Protein AF-A0A067DVY4-F1 (afdb_monomer_lite)

Structure (mmCIF, N/CA/C/O backbone):
data_AF-A0A067DVY4-F1
#
_entry.id   AF-A0A067DVY4-F1
#
loop_
_atom_site.group_PDB
_atom_site.id
_atom_site.type_symbol
_atom_site.label_atom_id
_atom_site.label_alt_id
_atom_site.label_comp_id
_atom_site.label_asym_id
_atom_site.label_entity_id
_atom_site.label_seq_id
_atom_site.pdbx_PDB_ins_code
_atom_site.Cartn_x
_atom_site.Cartn_y
_atom_site.Cartn_z
_atom_site.occupancy
_atom_site.B_iso_or_equiv
_atom_site.auth_seq_id
_atom_site.auth_comp_id
_atom_site.auth_asym_id
_atom_site.auth_atom_id
_atom_site.pdbx_PDB_model_num
ATOM 1 N N . MET A 1 1 ? -7.297 -9.400 5.727 1.00 27.52 1 MET A N 1
ATOM 2 C CA . MET A 1 1 ? -5.848 -9.398 6.026 1.00 27.52 1 MET A CA 1
ATOM 3 C C . MET A 1 1 ? -5.297 -10.784 5.729 1.00 27.52 1 MET A C 1
ATOM 5 O O . MET A 1 1 ? -5.724 -11.729 6.373 1.00 27.52 1 MET A O 1
ATOM 9 N N . ALA A 1 2 ? -4.378 -10.917 4.774 1.00 18.91 2 ALA A N 1
ATOM 10 C CA . ALA A 1 2 ? -3.356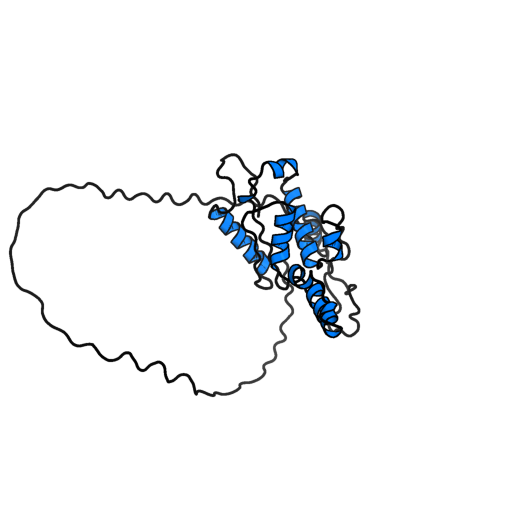 -11.956 4.845 1.00 18.91 2 ALA A CA 1
ATOM 11 C C . ALA A 1 2 ? -2.054 -11.400 4.287 1.00 18.91 2 ALA A C 1
ATOM 13 O O . ALA A 1 2 ? -2.013 -10.781 3.225 1.00 18.91 2 ALA A O 1
ATOM 14 N N . THR A 1 3 ? -0.999 -11.627 5.045 1.00 23.34 3 THR A N 1
ATOM 15 C CA . THR A 1 3 ? 0.376 -11.281 4.725 1.00 23.34 3 THR A CA 1
ATOM 16 C C . THR A 1 3 ? 1.122 -12.606 4.660 1.00 23.34 3 THR A C 1
ATOM 18 O O . THR A 1 3 ? 1.383 -13.216 5.692 1.00 23.34 3 THR A O 1
ATOM 21 N N . PHE A 1 4 ? 1.429 -13.082 3.450 1.00 21.75 4 PHE A N 1
ATOM 22 C CA . PHE A 1 4 ? 2.331 -14.217 3.257 1.00 21.75 4 PHE A CA 1
ATOM 23 C C . PHE A 1 4 ? 3.742 -13.709 2.969 1.00 21.75 4 PHE A C 1
ATOM 25 O O . PHE A 1 4 ? 3.988 -12.970 2.017 1.00 21.75 4 PHE A O 1
ATOM 32 N N . SER A 1 5 ? 4.657 -14.125 3.840 1.00 21.81 5 SER A N 1
ATOM 33 C CA . SER A 1 5 ? 6.102 -13.994 3.710 1.00 21.81 5 SER A CA 1
ATOM 34 C C . SER A 1 5 ? 6.607 -15.075 2.751 1.00 21.81 5 SER A C 1
ATOM 36 O O . SER A 1 5 ? 6.527 -16.260 3.066 1.00 21.81 5 SER A O 1
ATOM 38 N N . LEU A 1 6 ? 7.123 -14.688 1.582 1.00 22.03 6 LEU A N 1
ATOM 39 C CA . LEU A 1 6 ? 7.890 -15.589 0.718 1.00 22.03 6 LEU A CA 1
ATOM 40 C C . LEU A 1 6 ? 9.283 -15.762 1.331 1.00 22.03 6 LEU A C 1
ATOM 42 O O . LEU A 1 6 ? 10.123 -14.868 1.263 1.00 22.03 6 LEU A O 1
ATOM 46 N N . GLN A 1 7 ? 9.505 -16.911 1.961 1.00 21.00 7 GLN A N 1
ATOM 47 C CA . GLN A 1 7 ? 10.805 -17.322 2.473 1.00 21.00 7 GLN A CA 1
ATOM 48 C C . GLN A 1 7 ? 11.510 -18.147 1.394 1.00 21.00 7 GLN A C 1
ATOM 50 O O . GLN A 1 7 ? 11.115 -19.276 1.113 1.00 21.00 7 GLN A O 1
ATOM 55 N N . SER A 1 8 ? 12.532 -17.580 0.757 1.00 23.66 8 SER A N 1
ATOM 56 C CA . SER A 1 8 ? 13.458 -18.345 -0.080 1.00 23.66 8 SER A CA 1
ATOM 57 C C . SER A 1 8 ? 14.461 -19.107 0.805 1.00 23.66 8 SER A C 1
ATOM 59 O O . SER A 1 8 ? 14.871 -18.597 1.853 1.00 23.66 8 SER A O 1
ATOM 61 N N . PRO A 1 9 ? 14.852 -20.339 0.427 1.00 26.03 9 PRO A N 1
ATOM 62 C CA . PRO A 1 9 ? 15.752 -21.158 1.225 1.00 26.03 9 PRO A CA 1
ATOM 63 C C . PRO A 1 9 ? 17.171 -20.589 1.140 1.00 26.03 9 PRO A C 1
ATOM 65 O O . PRO A 1 9 ? 17.770 -20.530 0.065 1.00 26.03 9 PRO A O 1
ATOM 68 N N . LEU A 1 10 ? 17.718 -20.162 2.279 1.00 26.39 10 LEU A N 1
ATOM 69 C CA . LEU A 1 10 ? 19.135 -19.836 2.393 1.00 26.39 10 LEU A CA 1
ATOM 70 C C . LEU A 1 10 ? 19.942 -21.123 2.201 1.00 26.39 10 LEU A C 1
ATOM 72 O O . LEU A 1 10 ? 19.925 -22.022 3.040 1.00 26.39 10 LEU A O 1
ATOM 76 N N . CYS A 1 11 ? 20.630 -21.191 1.066 1.00 25.30 11 CYS A N 1
ATOM 77 C CA . CYS A 1 11 ? 21.643 -22.187 0.766 1.00 25.30 11 CYS A CA 1
ATOM 78 C C . CYS A 1 11 ? 22.768 -22.074 1.806 1.00 25.30 11 CYS A C 1
ATOM 80 O O . CYS A 1 11 ? 23.446 -21.051 1.908 1.00 25.30 11 CYS A O 1
ATOM 82 N N . THR A 1 12 ? 22.933 -23.114 2.616 1.00 30.64 12 THR A N 1
ATOM 83 C CA . THR A 1 12 ? 24.029 -23.252 3.572 1.00 30.64 12 THR A CA 1
ATOM 84 C C . THR A 1 12 ? 25.303 -23.660 2.840 1.00 30.64 12 THR A C 1
ATOM 86 O O . THR A 1 12 ? 25.434 -24.809 2.422 1.00 30.64 12 THR A O 1
ATOM 89 N N . SER A 1 13 ? 26.277 -22.758 2.751 1.00 25.55 13 SER A N 1
ATOM 90 C CA . SER A 1 13 ? 27.682 -23.133 2.558 1.00 25.55 13 SER A CA 1
ATOM 91 C C . SER A 1 13 ? 28.602 -22.140 3.283 1.00 25.55 13 SER A C 1
ATOM 93 O O . SER A 1 13 ? 28.415 -20.932 3.123 1.00 25.55 13 SER A O 1
ATOM 95 N N . PRO A 1 14 ? 29.572 -22.612 4.088 1.00 27.09 14 PRO A N 1
ATOM 96 C CA . PRO A 1 14 ? 30.421 -21.767 4.921 1.00 27.09 14 PRO A CA 1
ATOM 97 C C . PRO A 1 14 ? 31.604 -21.209 4.117 1.00 27.09 14 PRO A C 1
ATOM 99 O O . PRO A 1 14 ? 32.256 -21.944 3.380 1.00 27.09 14 PRO A O 1
ATOM 102 N N . ILE A 1 15 ? 31.913 -19.923 4.285 1.00 26.59 15 ILE A N 1
ATOM 103 C CA . ILE A 1 15 ? 33.111 -19.275 3.720 1.00 26.59 15 ILE A CA 1
ATOM 104 C C . ILE A 1 15 ? 33.853 -18.559 4.870 1.00 26.59 15 ILE A C 1
ATOM 106 O O . ILE A 1 15 ? 33.197 -18.075 5.796 1.00 26.59 15 ILE A O 1
ATOM 110 N N . PRO A 1 16 ? 35.201 -18.594 4.906 1.00 28.44 16 PRO A N 1
ATOM 111 C CA . PRO A 1 16 ? 35.954 -18.756 6.143 1.00 28.44 16 PRO A CA 1
ATOM 112 C C . PRO A 1 16 ? 36.366 -17.449 6.831 1.00 28.44 16 PRO A C 1
ATOM 114 O O . PRO A 1 16 ? 36.466 -16.388 6.224 1.00 28.44 16 PRO A O 1
ATOM 117 N N . TYR A 1 17 ? 36.658 -17.612 8.123 1.00 25.89 17 TYR A N 1
ATOM 118 C CA . TYR A 1 17 ? 37.466 -16.769 9.007 1.00 25.89 17 TYR A CA 1
ATOM 119 C C . TYR A 1 17 ? 38.383 -15.750 8.305 1.00 25.89 17 TYR A C 1
ATOM 121 O O . TYR A 1 17 ? 39.307 -16.137 7.589 1.00 25.89 17 TYR A O 1
ATOM 129 N N . TYR A 1 18 ? 38.240 -14.471 8.669 1.00 27.25 18 TYR A N 1
ATOM 130 C CA . TYR A 1 18 ? 39.332 -13.501 8.588 1.00 27.25 18 TYR A CA 1
ATOM 131 C C . TYR A 1 18 ? 39.649 -12.945 9.978 1.00 27.25 18 TYR A C 1
ATOM 133 O O . TYR A 1 18 ? 38.768 -12.648 10.784 1.00 27.25 18 TYR A O 1
ATOM 141 N N . ARG A 1 19 ? 40.948 -12.926 10.262 1.00 26.25 19 ARG A N 1
ATOM 142 C CA . ARG A 1 19 ? 41.610 -12.735 11.553 1.00 26.25 19 ARG A CA 1
ATOM 143 C C . ARG A 1 19 ? 41.778 -11.237 11.846 1.00 26.25 19 ARG A C 1
ATOM 145 O O . ARG A 1 19 ? 42.016 -10.471 10.923 1.00 26.25 19 ARG A O 1
ATOM 152 N N . ASN A 1 20 ? 41.672 -10.899 13.132 1.00 27.95 20 ASN A N 1
ATOM 153 C CA . ASN A 1 20 ? 42.067 -9.674 13.845 1.00 27.95 20 ASN A CA 1
ATOM 154 C C . ASN A 1 20 ? 42.808 -8.571 13.074 1.00 27.95 20 ASN A C 1
ATOM 156 O O . ASN A 1 20 ? 43.901 -8.821 12.585 1.00 27.95 20 ASN A O 1
ATOM 160 N N . ASP A 1 21 ? 42.342 -7.331 13.264 1.00 28.06 21 ASP A N 1
ATOM 161 C CA . ASP A 1 21 ? 43.223 -6.203 13.585 1.00 28.06 21 ASP A CA 1
ATOM 162 C C . ASP A 1 21 ? 42.595 -5.337 14.693 1.00 28.06 21 ASP A C 1
ATOM 164 O O . ASP A 1 21 ? 41.625 -4.603 14.505 1.00 28.06 21 ASP A O 1
ATOM 168 N N . HIS A 1 22 ? 43.151 -5.477 15.899 1.00 32.97 22 HIS A N 1
ATOM 169 C CA . HIS A 1 22 ? 42.894 -4.642 17.068 1.00 32.97 22 HIS A CA 1
ATOM 170 C C . HIS A 1 22 ? 43.878 -3.468 17.061 1.00 32.97 22 HIS A C 1
ATOM 172 O O . HIS A 1 22 ? 44.990 -3.594 17.563 1.00 32.97 22 HIS A O 1
ATOM 178 N N . ALA A 1 23 ? 43.463 -2.309 16.562 1.00 33.28 23 ALA A N 1
ATOM 179 C CA . ALA A 1 23 ? 44.105 -1.036 16.875 1.00 33.28 23 ALA A CA 1
ATOM 180 C C . ALA A 1 23 ? 43.148 0.092 16.491 1.00 33.28 23 ALA A C 1
ATOM 182 O O . ALA A 1 23 ? 43.084 0.430 15.321 1.00 33.28 23 ALA A O 1
ATOM 183 N N . LEU A 1 24 ? 42.368 0.595 17.460 1.00 32.78 24 LEU A N 1
ATOM 184 C CA . LEU A 1 24 ? 41.740 1.940 17.522 1.00 32.78 24 LEU A CA 1
ATOM 185 C C . LEU A 1 24 ? 40.636 2.026 18.608 1.00 32.78 24 LEU A C 1
ATOM 187 O O . LEU A 1 24 ? 39.693 2.803 18.506 1.00 32.78 24 LEU A O 1
ATOM 191 N N . MET A 1 25 ? 40.748 1.255 19.698 1.00 30.81 25 MET A N 1
ATOM 192 C CA . MET A 1 25 ? 39.821 1.329 20.841 1.00 30.81 25 MET A CA 1
ATOM 193 C C . MET A 1 25 ? 40.571 1.271 22.184 1.00 30.81 25 MET A C 1
ATOM 195 O O . MET A 1 25 ? 40.237 0.499 23.074 1.00 30.81 25 MET A O 1
ATOM 199 N N . SER A 1 26 ? 41.632 2.075 22.327 1.00 29.75 26 SER A N 1
ATOM 200 C CA . SER A 1 26 ? 42.423 2.153 23.572 1.00 29.75 26 SER A CA 1
ATOM 201 C C . SER A 1 26 ? 42.596 3.572 24.141 1.00 29.75 26 SER A C 1
ATOM 203 O O . SER A 1 26 ? 43.310 3.734 25.128 1.00 29.75 26 SER A O 1
ATOM 205 N N . SER A 1 27 ? 41.943 4.610 23.602 1.00 32.31 27 SER A N 1
ATOM 206 C CA . SER A 1 27 ? 42.142 5.995 24.080 1.00 32.31 27 SER A CA 1
ATOM 207 C C . SER A 1 27 ? 40.971 6.610 24.861 1.00 32.31 27 SER A C 1
ATOM 209 O O . SER A 1 27 ? 40.992 7.808 25.122 1.00 32.31 27 SER A O 1
ATOM 211 N N . MET A 1 28 ? 39.960 5.836 25.274 1.00 32.19 28 MET A N 1
ATOM 212 C CA . MET A 1 28 ? 38.765 6.384 25.949 1.00 32.19 28 MET A CA 1
ATOM 213 C C . MET A 1 28 ? 38.366 5.682 27.261 1.00 32.19 28 MET A C 1
ATOM 215 O O . MET A 1 28 ? 37.218 5.753 27.683 1.00 32.19 28 MET A O 1
ATOM 219 N N . LEU A 1 29 ? 39.309 5.029 27.955 1.00 31.92 29 LEU A N 1
ATOM 220 C CA . LEU A 1 29 ? 39.055 4.358 29.247 1.00 31.92 29 LEU A CA 1
ATOM 221 C C . LEU A 1 29 ? 40.105 4.667 30.338 1.00 31.92 29 LEU A C 1
ATOM 223 O O . LEU A 1 29 ? 40.384 3.835 31.199 1.00 31.92 29 LEU A O 1
ATOM 227 N N . GLN A 1 30 ? 40.680 5.876 30.350 1.00 31.83 30 GLN A N 1
ATOM 228 C CA . GLN A 1 30 ? 41.672 6.295 31.362 1.00 31.83 30 GLN A CA 1
ATOM 229 C C . GLN A 1 30 ? 41.315 7.566 32.158 1.00 31.83 30 GLN A C 1
ATOM 231 O O . GLN A 1 30 ? 42.202 8.246 32.661 1.00 31.83 30 GLN A O 1
ATOM 236 N N . SER A 1 31 ? 40.029 7.868 32.373 1.00 32.59 31 SER A N 1
ATOM 237 C CA . SER A 1 31 ? 39.632 9.004 33.230 1.00 32.59 31 SER A CA 1
ATOM 238 C C . SER A 1 31 ? 38.549 8.658 34.258 1.00 32.59 31 SER A C 1
ATOM 240 O O . SER A 1 31 ? 37.484 9.260 34.293 1.00 32.59 31 SER A O 1
ATOM 242 N N . SER A 1 32 ? 38.796 7.658 35.113 1.00 33.12 32 SER A N 1
ATOM 243 C CA . SER A 1 32 ? 37.942 7.423 36.293 1.00 33.12 32 SER A CA 1
ATOM 244 C C . SER A 1 32 ? 38.668 6.677 37.418 1.00 33.12 32 SER A C 1
ATOM 246 O O . SER A 1 32 ? 38.233 5.621 37.875 1.00 33.12 32 SER A O 1
ATOM 248 N N . LYS A 1 33 ? 39.800 7.214 37.887 1.00 33.16 33 LYS A N 1
ATOM 249 C CA . LYS A 1 33 ? 40.428 6.811 39.160 1.00 33.16 33 LYS A CA 1
ATOM 250 C C . LYS A 1 33 ? 41.158 7.993 39.795 1.00 33.16 33 LYS A C 1
ATOM 252 O O . LYS A 1 33 ? 42.376 8.058 39.722 1.00 33.16 33 LYS A O 1
ATOM 257 N N . ARG A 1 34 ? 40.427 8.927 40.413 1.00 29.58 34 ARG A N 1
ATOM 258 C CA . ARG A 1 34 ? 40.956 9.891 41.403 1.00 29.58 34 ARG A CA 1
ATOM 259 C C . ARG A 1 34 ? 39.795 10.654 42.050 1.00 29.58 34 ARG A C 1
ATOM 261 O O . ARG A 1 34 ? 39.363 11.653 41.500 1.00 29.58 34 ARG A O 1
ATOM 268 N N . HIS A 1 35 ? 39.293 10.135 43.174 1.00 30.14 35 HIS A N 1
ATOM 269 C CA . HIS A 1 35 ? 38.815 10.859 44.374 1.00 30.14 35 HIS A CA 1
ATOM 270 C C . HIS A 1 35 ? 37.924 9.936 45.231 1.00 30.14 35 HIS A C 1
ATOM 272 O O . HIS A 1 35 ? 36.710 10.069 45.303 1.00 30.14 35 HIS A O 1
ATOM 278 N N . LYS A 1 36 ? 38.556 8.968 45.906 1.00 28.70 36 LYS A N 1
ATOM 279 C CA . LYS A 1 36 ? 38.035 8.349 47.134 1.00 28.70 36 LYS A CA 1
ATOM 280 C C . LYS A 1 36 ? 39.003 8.713 48.254 1.00 28.70 36 LYS A C 1
ATOM 282 O O . LYS A 1 36 ? 40.013 8.033 48.414 1.00 28.70 36 LYS A O 1
ATOM 287 N N . LYS A 1 37 ? 38.733 9.794 48.988 1.00 28.98 37 LYS A N 1
ATOM 288 C CA . LYS A 1 37 ? 39.314 10.032 50.319 1.00 28.98 37 LYS A CA 1
ATOM 289 C C . LYS A 1 37 ? 38.570 11.163 51.032 1.00 28.98 37 LYS A C 1
ATOM 291 O O . LYS A 1 37 ? 38.878 12.323 50.813 1.00 28.98 37 LYS A O 1
ATOM 296 N N . LEU A 1 38 ? 37.597 10.800 51.864 1.00 28.52 38 LEU A N 1
ATOM 297 C CA . LEU A 1 38 ? 37.196 11.530 53.074 1.00 28.52 38 LEU A CA 1
ATOM 298 C C . LEU A 1 38 ? 36.235 10.626 53.858 1.00 28.52 38 LEU A C 1
ATOM 300 O O . LEU A 1 38 ? 35.026 10.616 53.668 1.00 28.52 38 LEU A O 1
ATOM 304 N N . ILE A 1 39 ? 36.842 9.775 54.682 1.00 30.20 39 ILE A N 1
ATOM 305 C CA . ILE A 1 39 ? 36.205 9.090 55.807 1.00 30.20 39 ILE A CA 1
ATOM 306 C C . ILE A 1 39 ? 36.270 10.074 56.974 1.00 30.20 39 ILE A C 1
ATOM 308 O O . ILE A 1 39 ? 37.343 10.645 57.165 1.00 30.20 39 ILE A O 1
ATOM 312 N N . SER A 1 40 ? 35.207 10.215 57.777 1.00 26.39 40 SER A N 1
ATOM 313 C CA . SER A 1 40 ? 35.322 10.148 59.247 1.00 26.39 40 SER A CA 1
ATOM 314 C C . SER A 1 40 ? 34.069 10.619 60.002 1.00 26.39 40 SER A C 1
ATOM 316 O O . SER A 1 40 ? 33.785 11.810 60.066 1.00 26.39 40 SER A O 1
ATOM 318 N N . ARG A 1 41 ? 33.520 9.647 60.744 1.00 24.66 41 ARG A N 1
ATOM 319 C CA . ARG A 1 41 ? 32.972 9.709 62.114 1.00 24.66 41 ARG A CA 1
ATOM 320 C C . ARG A 1 41 ? 31.478 9.949 62.342 1.00 24.66 41 ARG A C 1
ATOM 322 O O . ARG A 1 41 ? 30.847 10.867 61.844 1.00 24.66 41 ARG A O 1
ATOM 329 N N . CYS A 1 42 ? 30.985 9.057 63.196 1.00 23.62 42 CYS A N 1
ATOM 330 C CA . CYS A 1 42 ? 29.646 8.879 63.720 1.00 23.62 42 CYS A CA 1
ATOM 331 C C . CYS A 1 42 ? 29.654 9.218 65.229 1.00 23.62 42 CYS A C 1
ATOM 333 O O . CYS A 1 42 ? 30.660 8.963 65.893 1.00 23.62 42 CYS A O 1
ATOM 335 N N . ASN A 1 43 ? 28.503 9.706 65.712 1.00 29.22 43 ASN A N 1
ATOM 336 C CA . ASN A 1 43 ? 27.977 9.798 67.088 1.00 29.22 43 ASN A CA 1
ATOM 337 C C . ASN A 1 43 ? 28.641 10.712 68.137 1.00 29.22 43 ASN A C 1
ATOM 339 O O . ASN A 1 43 ? 29.775 10.474 68.533 1.00 29.22 43 ASN A O 1
ATOM 343 N N . PHE A 1 44 ? 27.852 11.643 68.712 1.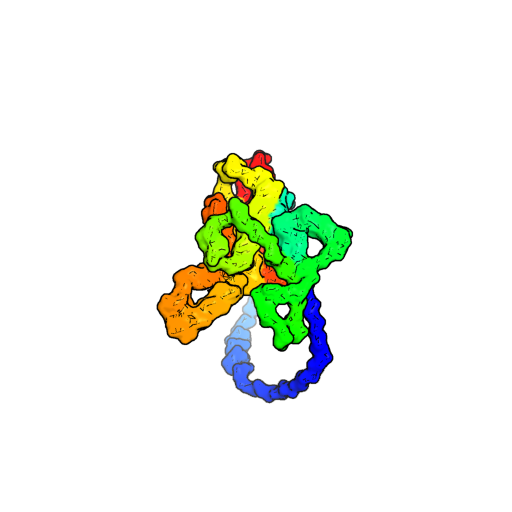00 23.48 44 PHE A N 1
ATOM 344 C CA . PHE A 1 44 ? 27.301 11.565 70.089 1.00 23.48 44 PHE A CA 1
ATOM 345 C C . PHE A 1 44 ? 26.407 12.790 70.427 1.00 23.48 44 PHE A C 1
ATOM 347 O O . PHE A 1 44 ? 26.798 13.915 70.134 1.00 23.48 44 PHE A O 1
ATOM 354 N N . GLY A 1 45 ? 25.261 12.595 71.102 1.00 26.20 45 GLY A N 1
ATOM 355 C CA . GLY A 1 45 ? 24.502 13.677 71.769 1.00 26.20 45 GLY A CA 1
ATOM 356 C C . GLY A 1 45 ? 22.999 13.407 71.963 1.00 26.20 45 GLY A C 1
ATOM 357 O O . GLY A 1 45 ? 22.245 13.432 71.003 1.00 26.20 45 GLY A O 1
ATOM 358 N N . LYS A 1 46 ? 22.581 13.132 73.207 1.00 28.91 46 LYS A N 1
ATOM 359 C CA . LYS A 1 46 ? 21.249 12.680 73.678 1.00 28.91 46 LYS A CA 1
ATOM 360 C C . LYS A 1 46 ? 20.222 13.816 73.852 1.00 28.91 46 LYS A C 1
ATOM 362 O O . LYS A 1 46 ? 20.633 14.841 74.376 1.00 28.91 46 LYS A O 1
ATOM 367 N N . THR A 1 47 ? 18.922 13.525 73.666 1.00 24.05 47 THR A N 1
ATOM 368 C CA . THR A 1 47 ? 17.863 13.608 74.716 1.00 24.05 47 THR A CA 1
ATOM 369 C C . THR A 1 47 ? 16.539 12.967 74.265 1.00 24.05 47 THR A C 1
ATOM 371 O O . THR A 1 47 ? 16.244 12.885 73.079 1.00 24.05 47 THR A O 1
ATOM 374 N N . VAL A 1 48 ? 15.777 12.461 75.240 1.00 26.77 48 VAL A N 1
ATOM 375 C CA . VAL A 1 48 ? 14.562 11.638 75.118 1.00 26.77 48 VAL A CA 1
ATOM 376 C C . VAL A 1 48 ? 13.301 12.457 75.436 1.00 26.77 48 VAL A C 1
ATOM 378 O O . VAL A 1 48 ? 13.342 13.290 76.335 1.00 26.77 48 VAL A O 1
ATOM 381 N N . ALA A 1 49 ? 12.210 12.078 74.752 1.00 26.06 49 ALA A N 1
ATOM 382 C CA . ALA A 1 49 ? 10.772 12.242 75.030 1.00 26.06 49 ALA A CA 1
ATOM 383 C C . ALA A 1 49 ? 10.135 13.639 74.979 1.00 26.06 49 ALA A C 1
ATOM 385 O O . ALA A 1 49 ? 10.466 14.497 75.781 1.00 26.06 49 ALA A O 1
ATOM 386 N N . MET A 1 50 ? 9.095 13.773 74.141 1.00 26.36 50 MET A N 1
ATOM 387 C CA . MET A 1 50 ? 7.702 13.975 74.577 1.00 26.36 50 MET A CA 1
ATOM 388 C C . MET A 1 50 ? 6.744 13.365 73.539 1.00 26.36 50 MET A C 1
ATOM 390 O O . MET A 1 50 ? 7.041 13.333 72.347 1.00 26.36 50 MET A O 1
ATOM 394 N N . SER A 1 51 ? 5.652 12.802 74.041 1.00 29.50 51 SER A N 1
ATOM 395 C CA . SER A 1 51 ? 4.664 11.982 73.355 1.00 29.50 51 SER A CA 1
ATOM 396 C C . SER A 1 51 ? 3.506 12.791 72.763 1.00 29.50 51 SER A C 1
ATOM 398 O O . SER A 1 51 ? 3.199 13.889 73.216 1.00 29.50 51 SER A O 1
ATOM 400 N N . ASP A 1 52 ? 2.850 12.128 71.812 1.00 28.92 52 ASP A N 1
ATOM 401 C CA . ASP A 1 52 ? 1.445 12.213 71.414 1.00 28.92 52 ASP A CA 1
ATOM 402 C C . ASP A 1 52 ? 0.882 13.442 70.683 1.00 28.92 52 ASP A C 1
ATOM 404 O O . ASP A 1 52 ? 1.016 14.597 71.071 1.00 28.92 52 ASP A O 1
ATOM 408 N N . ALA A 1 53 ? 0.086 13.067 69.675 1.00 32.34 53 ALA A N 1
ATOM 409 C CA . ALA A 1 53 ? -0.973 13.805 68.995 1.00 32.34 53 ALA A CA 1
ATOM 410 C C . ALA A 1 53 ? -0.574 14.731 67.834 1.00 32.34 53 ALA A C 1
ATOM 412 O O . ALA A 1 53 ? -0.441 15.937 67.993 1.00 32.34 53 ALA A O 1
ATOM 413 N N . GLN A 1 54 ? -0.565 14.152 66.627 1.00 30.08 54 GLN A N 1
ATOM 414 C CA . GLN A 1 54 ? -1.255 14.677 65.433 1.00 30.08 54 GLN A CA 1
ATOM 415 C C . GLN A 1 54 ? -1.250 13.570 64.359 1.00 30.08 54 GLN A C 1
ATOM 417 O O . GLN A 1 54 ? -0.219 13.224 63.803 1.00 30.08 54 GLN A O 1
ATOM 422 N N . SER A 1 55 ? -2.349 12.817 64.248 1.00 29.72 55 SER A N 1
ATOM 423 C CA . SER A 1 55 ? -3.462 13.079 63.317 1.00 29.72 55 SER A CA 1
ATOM 424 C C . SER A 1 55 ? -3.226 12.427 61.947 1.00 29.72 55 SER A C 1
ATOM 426 O O . SER A 1 55 ? -2.701 13.048 61.028 1.00 29.72 55 SER A O 1
ATOM 428 N N . GLU A 1 56 ? -3.681 11.176 61.828 1.00 39.41 56 GLU A N 1
ATOM 429 C CA . GLU A 1 56 ? -3.925 10.441 60.581 1.00 39.41 56 GLU A CA 1
ATOM 430 C C . GLU A 1 56 ? -4.892 11.202 59.658 1.00 39.41 56 GLU A C 1
ATOM 432 O O . GLU A 1 56 ? -6.089 10.928 59.676 1.00 39.41 56 GLU A O 1
ATOM 437 N N . LYS A 1 57 ? -4.427 12.143 58.833 1.00 40.44 57 LYS A N 1
ATOM 438 C CA . LYS A 1 57 ? -5.164 12.572 57.634 1.00 40.44 57 LYS A CA 1
ATOM 439 C C . LYS A 1 57 ? -4.181 12.928 56.525 1.00 40.44 57 LYS A C 1
ATOM 441 O O . LYS A 1 57 ? -3.176 13.578 56.774 1.00 40.44 57 LYS A O 1
ATOM 446 N N . ASP A 1 58 ? -4.526 12.475 55.323 1.00 35.75 58 ASP A N 1
ATOM 447 C CA . ASP A 1 58 ? -3.956 12.852 54.023 1.00 35.75 58 ASP A CA 1
ATOM 448 C C . ASP A 1 58 ? -2.854 11.951 53.444 1.00 35.75 58 ASP A C 1
ATOM 450 O O . ASP A 1 58 ? -1.868 12.400 52.869 1.00 35.75 58 ASP A O 1
ATOM 454 N N . LEU A 1 59 ? -3.110 10.641 53.445 1.00 37.19 59 LEU A N 1
ATOM 455 C CA . LEU A 1 59 ? -2.722 9.792 52.313 1.00 37.19 59 LEU A CA 1
ATOM 456 C C . LEU A 1 59 ? -3.984 9.419 51.532 1.00 37.19 59 LEU A C 1
ATOM 458 O O . LEU A 1 59 ? -4.432 8.274 51.523 1.00 37.19 59 LEU A O 1
ATOM 462 N N . ILE A 1 60 ? -4.576 10.411 50.861 1.00 43.69 60 ILE A N 1
ATOM 463 C CA . ILE A 1 60 ? -5.434 10.129 49.712 1.00 43.69 60 ILE A CA 1
ATOM 464 C C . ILE A 1 60 ? -4.486 9.590 48.645 1.00 43.69 60 ILE A C 1
ATOM 466 O O . ILE A 1 60 ? -3.886 10.341 47.880 1.00 43.69 60 ILE A O 1
ATOM 470 N N . ILE A 1 61 ? -4.326 8.268 48.623 1.00 46.09 61 ILE A N 1
ATOM 471 C CA . ILE A 1 61 ? -3.895 7.559 47.428 1.00 46.09 61 ILE A CA 1
ATOM 472 C C . ILE A 1 61 ? -4.944 7.932 46.385 1.00 46.09 61 ILE A C 1
ATOM 474 O O . ILE A 1 61 ? -6.056 7.399 46.383 1.00 46.09 61 ILE A O 1
ATOM 478 N N . THR A 1 62 ? -4.625 8.912 45.541 1.00 44.00 62 THR A N 1
ATOM 479 C CA . THR A 1 62 ? -5.318 9.130 44.283 1.00 44.00 62 THR A CA 1
ATOM 480 C C . THR A 1 62 ? -5.224 7.805 43.561 1.00 44.00 62 THR A C 1
ATOM 482 O O . THR A 1 62 ? -4.185 7.431 43.022 1.00 44.00 62 THR A O 1
ATOM 485 N N . LYS A 1 63 ? -6.307 7.033 43.648 1.00 38.84 63 LYS A N 1
ATOM 486 C CA . LYS A 1 63 ? -6.500 5.810 42.893 1.00 38.84 63 LYS A CA 1
ATOM 487 C C . LYS A 1 63 ? -6.359 6.249 41.444 1.00 38.84 63 LYS A C 1
ATOM 489 O O . LYS A 1 63 ? -7.292 6.841 40.901 1.00 38.84 63 LYS A O 1
ATOM 494 N N . HIS A 1 64 ? -5.168 6.077 40.867 1.00 44.47 64 HIS A N 1
ATOM 495 C CA . HIS A 1 64 ? -4.966 6.245 39.442 1.00 44.47 64 HIS A CA 1
ATOM 496 C C . HIS A 1 64 ? -6.033 5.358 38.823 1.00 44.47 64 HIS A C 1
ATOM 498 O O . HIS A 1 64 ? -6.040 4.141 39.003 1.00 44.47 64 HIS A O 1
ATOM 504 N N . LYS A 1 65 ? -7.047 5.997 38.241 1.00 42.56 65 LYS A N 1
ATOM 505 C CA . LYS A 1 65 ? -8.040 5.298 37.452 1.00 42.56 65 LYS A CA 1
ATOM 506 C C . LYS A 1 65 ? -7.227 4.762 36.294 1.00 42.56 65 LYS A C 1
ATOM 508 O O . LYS A 1 65 ? -6.883 5.542 35.408 1.00 42.56 65 LYS A O 1
ATOM 513 N N . GLU A 1 66 ? -6.852 3.488 36.387 1.00 50.56 66 GLU A N 1
ATOM 514 C CA . GLU A 1 66 ? -6.238 2.749 35.291 1.00 50.56 66 GLU A CA 1
ATOM 515 C C . GLU A 1 66 ? -6.990 3.169 34.027 1.00 50.56 66 GLU A C 1
ATOM 517 O O . GLU A 1 66 ? -8.235 3.117 34.029 1.00 50.56 66 GLU A O 1
ATOM 522 N N . PRO A 1 67 ? -6.296 3.748 33.028 1.00 54.53 67 PRO A N 1
ATOM 523 C CA . PRO A 1 67 ? -6.964 4.234 31.839 1.00 54.53 67 PRO A CA 1
ATOM 524 C C . PRO A 1 67 ? -7.790 3.069 31.316 1.00 54.53 67 PRO A C 1
ATOM 526 O O . PRO A 1 67 ? -7.277 1.967 31.151 1.00 54.53 67 PRO A O 1
ATOM 529 N N . LYS A 1 68 ? -9.100 3.287 31.148 1.00 62.25 68 LYS A N 1
ATOM 530 C CA . LYS A 1 68 ? -9.984 2.282 30.555 1.00 62.25 68 LYS A CA 1
ATOM 531 C C . LYS A 1 68 ? -9.340 1.903 29.225 1.00 62.25 68 LYS A C 1
ATOM 533 O O . LYS A 1 68 ? -9.347 2.734 28.317 1.00 62.25 68 LYS A O 1
ATOM 538 N N . GLU A 1 69 ? -8.748 0.714 29.140 1.00 75.44 69 GLU A N 1
ATOM 539 C CA . GLU A 1 69 ? -8.125 0.245 27.909 1.00 75.44 69 GLU A CA 1
ATOM 540 C C . GLU A 1 69 ? -9.184 0.319 26.809 1.00 75.44 69 GLU A C 1
ATOM 542 O O . GLU A 1 69 ? -10.258 -0.289 26.902 1.00 75.44 69 GLU A O 1
ATOM 547 N N . ARG A 1 70 ? -8.939 1.170 25.807 1.00 81.62 70 ARG A N 1
ATOM 548 C CA . ARG A 1 70 ? -9.853 1.319 24.678 1.00 81.62 70 ARG A CA 1
ATOM 549 C C . ARG A 1 70 ? -9.842 -0.002 23.920 1.00 81.62 70 ARG A C 1
ATOM 551 O O . ARG A 1 70 ? -8.787 -0.467 23.493 1.00 81.62 70 ARG A O 1
ATOM 558 N N . ARG A 1 71 ? -11.016 -0.615 23.767 1.00 87.31 71 ARG A N 1
ATOM 559 C CA . ARG A 1 71 ? -11.154 -1.821 22.948 1.00 87.31 71 ARG A CA 1
ATOM 560 C C . ARG A 1 71 ? -11.033 -1.435 21.485 1.00 87.31 71 ARG A C 1
ATOM 562 O O . ARG A 1 71 ? -11.680 -0.489 21.047 1.00 87.31 71 ARG A O 1
ATOM 569 N N . ILE A 1 72 ? -10.247 -2.206 20.754 1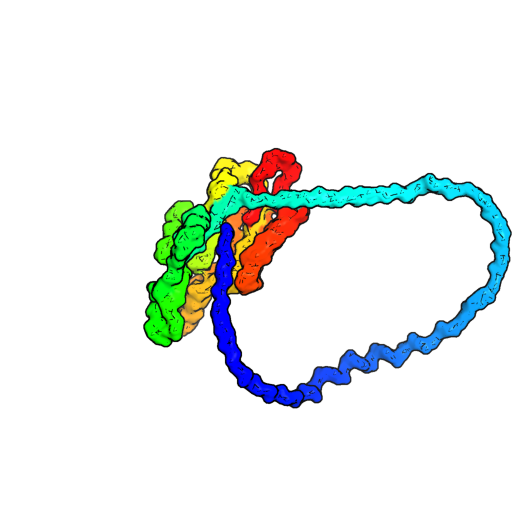.00 89.19 72 ILE A N 1
ATOM 570 C CA . ILE A 1 72 ? -10.070 -2.049 19.316 1.00 89.19 72 ILE A CA 1
ATOM 571 C C . ILE A 1 72 ? -10.841 -3.163 18.623 1.00 89.19 72 ILE A C 1
ATOM 573 O O . ILE A 1 72 ? -10.812 -4.314 19.063 1.00 89.19 72 ILE A O 1
ATOM 577 N N . VAL A 1 73 ? -11.528 -2.812 17.544 1.00 92.44 73 VAL A N 1
ATOM 578 C CA . VAL A 1 73 ? -12.253 -3.748 16.687 1.00 92.44 73 VAL A CA 1
ATOM 579 C C . VAL A 1 73 ? -11.840 -3.522 15.239 1.00 92.44 73 VAL A C 1
ATOM 581 O O . VAL A 1 73 ? -11.472 -2.413 14.863 1.00 92.44 73 VAL A O 1
ATOM 584 N N . VAL A 1 74 ? -11.890 -4.579 14.433 1.00 93.06 74 VAL A N 1
ATOM 585 C CA . VAL A 1 74 ? -11.728 -4.479 12.980 1.00 93.06 74 VAL A CA 1
ATOM 586 C C . VAL A 1 74 ? -13.121 -4.342 12.385 1.00 93.06 74 VAL A C 1
ATOM 588 O O . VAL A 1 74 ? -13.947 -5.233 12.569 1.00 93.06 74 VAL A O 1
ATOM 591 N N . THR A 1 75 ? -13.386 -3.221 11.721 1.00 92.81 75 THR A N 1
ATOM 592 C CA . THR A 1 75 ? -14.706 -2.901 11.157 1.00 92.81 75 THR A CA 1
ATOM 593 C C . THR A 1 75 ? -14.821 -3.238 9.678 1.00 92.81 75 THR A C 1
ATOM 595 O O . THR A 1 75 ? -15.917 -3.549 9.236 1.00 92.81 75 THR A O 1
ATOM 598 N N . GLY A 1 76 ? -13.713 -3.229 8.934 1.00 93.81 76 GLY A N 1
ATOM 599 C CA . GLY A 1 76 ? -13.703 -3.588 7.520 1.00 93.81 76 GLY A CA 1
ATOM 600 C C . GLY A 1 76 ? -12.342 -4.059 7.029 1.00 93.81 76 GLY A C 1
ATOM 601 O O . GLY A 1 76 ? -11.301 -3.829 7.653 1.00 93.81 76 GLY A O 1
ATOM 602 N N . LEU A 1 77 ? -12.361 -4.761 5.903 1.00 94.69 77 LEU A N 1
ATOM 603 C CA . LEU A 1 77 ? -11.219 -5.406 5.284 1.00 94.69 77 LEU A CA 1
ATOM 604 C C . LEU A 1 77 ? -11.157 -5.081 3.793 1.00 94.69 77 LEU A C 1
ATOM 606 O O . LEU A 1 77 ? -12.141 -5.113 3.066 1.00 94.69 77 LEU A O 1
ATOM 61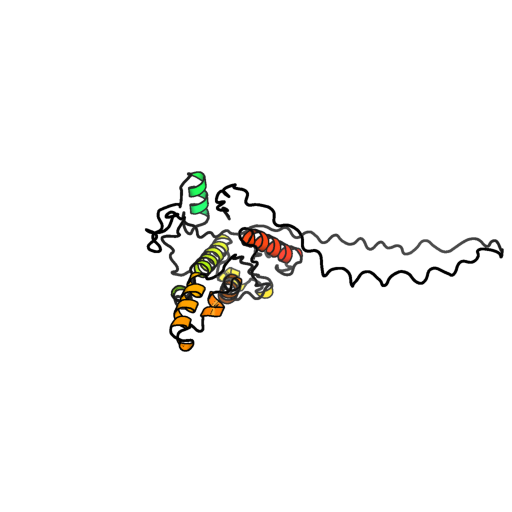0 N N . GLY A 1 78 ? -9.944 -4.835 3.312 1.00 94.44 78 GLY A N 1
ATOM 611 C CA . GLY A 1 78 ? -9.656 -4.689 1.893 1.00 94.44 78 GLY A CA 1
ATOM 612 C C . GLY A 1 78 ? -8.393 -5.455 1.544 1.00 94.44 78 GLY A C 1
ATOM 613 O O . GLY A 1 78 ? -7.443 -5.506 2.331 1.00 94.44 78 GLY A O 1
ATOM 614 N N . ALA A 1 79 ? -8.382 -6.089 0.376 1.00 94.44 79 ALA A N 1
ATOM 615 C CA . ALA A 1 79 ? -7.235 -6.845 -0.099 1.00 94.44 79 ALA A CA 1
ATOM 616 C C . ALA A 1 79 ? -7.109 -6.706 -1.613 1.00 94.44 79 ALA A C 1
ATOM 618 O O . ALA A 1 79 ? -8.090 -6.827 -2.333 1.00 94.44 79 ALA A O 1
ATOM 619 N N . VAL A 1 80 ? -5.889 -6.475 -2.091 1.00 95.50 80 VAL A N 1
ATOM 620 C CA . VAL A 1 80 ? -5.546 -6.565 -3.511 1.00 95.50 80 VAL A CA 1
ATOM 621 C C . VAL A 1 80 ? -4.398 -7.551 -3.625 1.00 95.50 80 VAL A C 1
ATOM 623 O O . VAL A 1 80 ? -3.309 -7.302 -3.111 1.00 95.50 80 VAL A O 1
ATOM 626 N N . THR A 1 81 ? -4.670 -8.702 -4.233 1.00 95.62 81 THR A N 1
ATOM 627 C CA . THR A 1 81 ? -3.784 -9.868 -4.210 1.00 95.62 81 THR A CA 1
ATOM 628 C C . THR A 1 81 ? -3.741 -10.556 -5.577 1.00 95.62 81 THR A C 1
ATOM 630 O O . THR A 1 81 ? -4.617 -10.328 -6.413 1.00 95.62 81 THR A O 1
ATOM 633 N N . PRO A 1 82 ? -2.761 -11.440 -5.821 1.00 95.31 82 PRO A N 1
ATOM 634 C CA . PRO A 1 82 ? -2.721 -12.260 -7.035 1.00 95.31 82 PRO A CA 1
ATOM 635 C C . PRO A 1 82 ? -3.939 -13.184 -7.221 1.00 95.31 82 PRO A C 1
ATOM 637 O O . PRO A 1 82 ? -4.199 -13.617 -8.337 1.00 95.31 82 PRO A O 1
ATOM 640 N N . LEU A 1 83 ? -4.691 -13.470 -6.150 1.00 94.12 83 LEU A N 1
ATOM 641 C CA . LEU A 1 83 ? -5.910 -14.291 -6.179 1.00 94.12 83 LEU A CA 1
ATOM 642 C C . LEU A 1 83 ? -7.191 -13.472 -6.401 1.00 94.12 83 LEU A C 1
ATOM 644 O O . LEU A 1 83 ? -8.274 -14.037 -6.500 1.00 94.12 83 LEU A O 1
ATOM 648 N N . GLY A 1 84 ? -7.088 -12.145 -6.454 1.00 91.19 84 GLY A N 1
ATOM 649 C CA . GLY A 1 84 ? -8.238 -11.263 -6.593 1.00 91.19 84 GLY A CA 1
ATOM 650 C C . GLY A 1 84 ? -8.055 -9.946 -5.854 1.00 91.19 84 GLY A C 1
ATOM 651 O O . GLY A 1 84 ? -7.189 -9.794 -4.987 1.00 91.19 84 GLY A O 1
ATOM 652 N N . ASP A 1 85 ? -8.894 -8.982 -6.209 1.00 91.31 85 ASP A N 1
ATOM 653 C CA . ASP A 1 85 ? -8.911 -7.638 -5.643 1.00 91.31 85 ASP A CA 1
ATOM 654 C C . ASP A 1 85 ? -9.988 -7.448 -4.562 1.00 91.31 85 ASP A C 1
ATOM 656 O O . ASP A 1 85 ? -10.289 -6.314 -4.192 1.00 91.31 85 ASP A O 1
ATOM 660 N N . ASP A 1 86 ? -10.565 -8.536 -4.058 1.00 91.31 86 ASP A N 1
ATOM 661 C CA . ASP A 1 86 ? -11.584 -8.548 -3.012 1.00 91.31 86 ASP A CA 1
ATOM 662 C C . ASP A 1 86 ? -11.144 -9.410 -1.817 1.00 91.31 86 ASP A C 1
ATOM 664 O O . ASP A 1 86 ? -10.530 -10.467 -1.987 1.00 91.31 86 ASP A O 1
ATOM 668 N N . ALA A 1 87 ? -11.447 -8.956 -0.597 1.00 93.56 87 ALA A N 1
ATOM 669 C CA . ALA A 1 87 ? -11.007 -9.619 0.629 1.00 93.56 87 ALA A CA 1
ATOM 670 C C . ALA A 1 87 ? -11.721 -10.957 0.880 1.00 93.56 87 ALA A C 1
ATOM 672 O O . ALA A 1 87 ? -11.084 -11.896 1.368 1.00 93.56 87 ALA A O 1
ATOM 673 N N . HIS A 1 88 ? -13.005 -11.064 0.531 1.00 94.06 88 HIS A N 1
ATOM 674 C CA . HIS A 1 88 ? -13.778 -12.293 0.692 1.00 94.06 88 HIS A CA 1
ATOM 675 C C . HIS A 1 88 ? -13.404 -13.320 -0.371 1.00 94.06 88 HIS A C 1
ATOM 677 O O . HIS A 1 88 ? -13.160 -14.475 -0.030 1.00 94.06 88 HIS A O 1
ATOM 683 N N . LEU A 1 89 ? -13.271 -12.897 -1.632 1.00 93.19 89 LEU A N 1
ATOM 684 C CA . LEU A 1 89 ? -12.780 -13.753 -2.713 1.00 93.19 89 LEU A CA 1
ATOM 685 C C . LEU A 1 89 ? -11.398 -14.310 -2.381 1.00 93.19 89 LEU A C 1
ATOM 687 O O . LEU A 1 89 ? -11.154 -15.507 -2.528 1.00 93.19 89 LEU A O 1
ATOM 691 N N . PHE A 1 90 ? -10.504 -13.448 -1.900 1.00 94.69 90 PHE A N 1
ATOM 692 C CA . PHE A 1 90 ? -9.180 -13.851 -1.462 1.00 94.69 90 PHE A CA 1
ATOM 693 C C . PHE A 1 90 ? -9.249 -14.909 -0.349 1.00 94.69 90 PHE A C 1
ATOM 695 O O . PHE A 1 90 ? -8.581 -15.936 -0.438 1.00 94.69 90 PHE A O 1
ATOM 702 N N . HIS A 1 91 ? -10.086 -14.700 0.671 1.00 95.31 91 HIS A N 1
ATOM 703 C CA . HIS A 1 91 ? -10.264 -15.657 1.764 1.00 95.31 91 HIS A CA 1
ATOM 704 C C . HIS A 1 91 ? -10.814 -17.009 1.283 1.00 95.31 91 HIS A C 1
ATOM 706 O O . HIS A 1 91 ? -10.258 -18.048 1.628 1.00 95.31 91 HIS A O 1
ATOM 712 N N . THR A 1 92 ? -11.857 -17.014 0.453 1.00 96.75 92 THR A N 1
ATOM 713 C CA . THR A 1 92 ? -12.423 -18.251 -0.107 1.00 96.75 92 THR A CA 1
ATOM 714 C C . THR A 1 92 ? -11.400 -18.989 -0.971 1.00 96.75 92 THR A C 1
ATOM 716 O O . THR A 1 92 ? -11.205 -20.186 -0.792 1.00 96.75 92 THR A O 1
ATOM 719 N N . SER A 1 93 ? -10.657 -18.267 -1.814 1.00 95.88 93 SER A N 1
ATOM 720 C CA . SER A 1 93 ? -9.596 -18.843 -2.652 1.00 95.88 93 SER A CA 1
ATOM 721 C C . SER A 1 93 ? -8.500 -19.519 -1.820 1.00 95.88 93 SER A C 1
ATOM 723 O O . SER A 1 93 ? -7.983 -20.565 -2.209 1.00 95.88 93 SER A O 1
ATOM 725 N N . LEU A 1 94 ? -8.156 -18.952 -0.655 1.00 94.88 94 LEU A N 1
ATOM 726 C CA . LEU A 1 94 ? -7.219 -19.580 0.281 1.00 94.88 94 LEU A CA 1
ATOM 727 C C . LEU A 1 94 ? -7.768 -20.888 0.858 1.00 94.88 94 LEU A C 1
ATOM 729 O O . LEU A 1 94 ? -7.022 -21.860 0.958 1.00 94.88 94 LEU A O 1
ATOM 733 N N . LEU A 1 95 ? -9.049 -20.919 1.240 1.00 96.69 95 LEU A N 1
ATOM 734 C CA . LEU A 1 95 ? -9.693 -22.126 1.772 1.00 96.69 95 LEU A CA 1
ATOM 735 C C . LEU A 1 95 ? -9.795 -23.238 0.722 1.00 96.69 95 LEU A C 1
ATOM 737 O O . LEU A 1 95 ? -9.689 -24.414 1.059 1.00 96.69 95 LEU A O 1
ATOM 741 N N . GLU A 1 96 ? -9.957 -22.865 -0.544 1.00 97.31 96 GLU A N 1
ATOM 742 C CA . GLU A 1 96 ? -10.006 -23.781 -1.687 1.00 97.31 96 GLU A CA 1
ATOM 743 C C . GLU A 1 96 ? -8.613 -24.225 -2.172 1.00 97.31 96 GLU A C 1
ATOM 745 O O . GLU A 1 96 ? -8.506 -25.088 -3.043 1.00 97.31 96 GLU A O 1
ATOM 750 N N . GLY A 1 97 ? -7.531 -23.665 -1.617 1.00 96.31 97 GLY A N 1
ATOM 751 C CA . GLY A 1 97 ? -6.160 -24.003 -2.005 1.00 96.31 97 GLY A CA 1
ATOM 752 C C . GLY A 1 97 ? -5.752 -23.469 -3.382 1.00 96.31 97 GLY A C 1
ATOM 753 O O . GLY A 1 97 ? -4.839 -24.010 -4.009 1.00 96.31 97 GLY A O 1
ATOM 754 N N . VAL A 1 98 ? -6.410 -22.413 -3.869 1.00 96.56 98 VAL A N 1
ATOM 755 C CA . VAL A 1 98 ? -6.074 -21.776 -5.147 1.00 96.56 98 VAL A CA 1
ATOM 756 C C . VAL A 1 98 ? -4.714 -21.085 -5.038 1.00 96.56 98 VAL A C 1
ATOM 758 O O . VAL A 1 98 ? -4.437 -20.346 -4.091 1.00 96.56 98 VAL A O 1
ATOM 761 N N . THR A 1 99 ? -3.852 -21.298 -6.034 1.00 95.12 99 THR A N 1
ATOM 762 C CA . THR A 1 99 ? -2.537 -20.651 -6.121 1.00 95.12 99 THR A CA 1
ATOM 763 C C . THR A 1 99 ? -2.561 -19.451 -7.062 1.00 95.12 99 THR A C 1
ATOM 765 O O . THR A 1 99 ? -3.087 -19.516 -8.170 1.00 95.12 99 THR A O 1
ATOM 768 N N . GLY A 1 100 ? -1.954 -18.347 -6.622 1.00 94.56 100 GLY A N 1
ATOM 769 C CA . GLY A 1 100 ? -1.749 -17.147 -7.437 1.00 94.56 100 GLY A CA 1
ATOM 770 C C . GLY A 1 100 ? -0.394 -17.116 -8.147 1.00 94.56 100 GLY A C 1
ATOM 771 O O . GLY A 1 100 ? -0.070 -16.115 -8.781 1.00 94.56 100 GLY A O 1
ATOM 772 N N . ILE A 1 101 ? 0.424 -18.163 -8.000 1.00 97.06 101 ILE A N 1
ATOM 773 C CA . ILE A 1 101 ? 1.761 -18.243 -8.598 1.00 97.06 101 ILE A CA 1
ATOM 774 C C . ILE A 1 101 ? 1.630 -18.666 -10.062 1.00 97.06 101 ILE A C 1
ATOM 776 O O . ILE A 1 101 ? 1.007 -19.681 -10.369 1.00 97.06 101 ILE A O 1
ATOM 780 N N . SER A 1 102 ? 2.257 -17.916 -10.963 1.00 96.06 102 SER A N 1
ATOM 781 C CA . SER A 1 102 ? 2.391 -18.276 -12.375 1.00 96.06 102 SER A CA 1
ATOM 782 C C . SER A 1 102 ? 3.728 -17.807 -12.938 1.00 96.06 102 SER A C 1
ATOM 784 O O . SER A 1 102 ? 4.500 -17.147 -12.241 1.00 96.06 102 SER A O 1
ATOM 786 N N . ASP A 1 103 ? 3.988 -18.104 -14.209 1.00 96.50 103 ASP A N 1
ATOM 787 C CA . ASP A 1 103 ? 5.093 -17.479 -14.934 1.00 96.50 103 ASP A CA 1
ATOM 788 C C . ASP A 1 103 ? 4.955 -15.950 -14.920 1.00 96.50 103 ASP A C 1
ATOM 790 O O . ASP A 1 103 ? 3.839 -15.415 -14.953 1.00 96.50 103 ASP A O 1
ATOM 794 N N . ILE A 1 104 ? 6.095 -15.262 -14.844 1.00 96.44 104 ILE A N 1
ATOM 795 C CA . ILE A 1 104 ? 6.185 -13.800 -14.881 1.00 96.44 104 ILE A CA 1
ATOM 796 C C . ILE A 1 104 ? 5.780 -13.317 -16.275 1.00 96.44 104 ILE A C 1
ATOM 798 O O . ILE A 1 104 ? 6.374 -13.716 -17.275 1.00 96.44 104 ILE A O 1
ATOM 802 N N . GLN A 1 105 ? 4.791 -12.426 -16.339 1.00 93.44 105 GLN A N 1
ATOM 803 C CA . GLN A 1 105 ? 4.308 -11.817 -17.583 1.00 93.44 105 GLN A CA 1
ATOM 804 C C . GLN A 1 105 ? 4.593 -10.309 -17.639 1.00 93.44 105 GLN A C 1
ATOM 806 O O . GLN A 1 105 ? 4.406 -9.679 -18.680 1.00 93.44 105 GLN A O 1
ATOM 811 N N . GLY A 1 106 ? 5.044 -9.706 -16.532 1.00 89.12 106 GLY A N 1
ATOM 812 C CA . GLY A 1 106 ? 5.307 -8.270 -16.449 1.00 89.12 106 GLY A CA 1
ATOM 813 C C . GLY A 1 106 ? 6.539 -7.772 -17.217 1.00 89.12 106 GLY A C 1
ATOM 814 O O . GLY A 1 106 ? 6.612 -6.573 -17.495 1.00 89.12 106 GLY A O 1
ATOM 815 N N . PHE A 1 107 ? 7.500 -8.647 -17.524 1.00 91.81 107 PHE A N 1
ATOM 816 C CA . PHE A 1 107 ? 8.725 -8.351 -18.277 1.00 91.81 107 PHE A CA 1
ATOM 817 C C . PHE A 1 107 ? 9.348 -9.647 -18.829 1.00 91.81 107 PHE A C 1
ATOM 819 O O . PHE A 1 107 ? 8.990 -10.737 -18.383 1.00 91.81 107 PHE A O 1
ATOM 826 N N . ASP A 1 108 ? 10.282 -9.536 -19.782 1.00 94.38 108 ASP A N 1
ATOM 827 C CA . ASP A 1 108 ? 11.031 -10.697 -20.278 1.00 94.38 108 ASP A CA 1
ATOM 828 C C . ASP A 1 108 ? 12.000 -11.202 -19.203 1.00 94.38 108 ASP A C 1
ATOM 830 O O . ASP A 1 108 ? 12.953 -10.517 -18.828 1.00 94.38 108 ASP A O 1
ATOM 834 N N . CYS A 1 109 ? 11.728 -12.406 -18.702 1.00 95.81 109 CYS A N 1
ATOM 835 C CA . CYS A 1 109 ? 12.523 -13.062 -17.676 1.00 95.81 109 CYS A CA 1
ATOM 836 C C . CYS A 1 109 ? 13.280 -14.300 -18.193 1.00 95.81 109 CYS A C 1
ATOM 838 O O . CYS A 1 109 ? 13.742 -15.110 -17.389 1.00 95.81 109 CYS A O 1
ATOM 840 N N . SER A 1 110 ? 13.417 -14.472 -19.513 1.00 95.50 110 SER A N 1
ATOM 841 C CA . SER A 1 110 ? 13.999 -15.675 -20.128 1.00 95.50 110 SER A CA 1
ATOM 842 C C . SER A 1 110 ? 15.424 -15.994 -19.644 1.00 95.50 110 SER A C 1
ATOM 844 O O . SER A 1 110 ? 15.747 -17.162 -19.424 1.00 95.50 110 SER A O 1
ATOM 846 N N . GLU A 1 111 ? 16.240 -14.969 -19.378 1.00 96.50 111 GLU A N 1
ATOM 847 C CA . GLU A 1 111 ? 17.617 -15.101 -18.872 1.00 96.50 111 GLU A CA 1
ATOM 848 C C . GLU A 1 111 ? 17.721 -15.218 -17.338 1.00 96.50 111 GLU A C 1
ATOM 850 O O . GLU A 1 111 ? 18.809 -15.421 -16.796 1.00 96.50 111 GLU A O 1
ATOM 855 N N . PHE A 1 112 ? 16.610 -15.100 -16.604 1.00 96.38 112 PHE A N 1
ATOM 856 C CA . PHE A 1 112 ? 16.628 -15.089 -15.141 1.00 96.38 112 PHE A CA 1
ATOM 857 C C . PHE A 1 112 ? 16.538 -16.511 -14.558 1.00 96.38 112 PHE A C 1
ATOM 859 O O . PHE A 1 112 ? 15.832 -17.372 -15.100 1.00 96.38 112 PHE A O 1
ATOM 866 N N . PRO A 1 113 ? 17.198 -16.774 -13.409 1.00 97.31 113 PRO A N 1
ATOM 867 C CA . PRO A 1 113 ? 17.124 -18.074 -12.739 1.00 97.31 113 PRO A CA 1
ATOM 868 C C . PRO A 1 113 ? 15.723 -18.368 -12.180 1.00 97.31 113 PRO A C 1
ATOM 870 O O . PRO A 1 113 ? 15.294 -19.519 -12.173 1.00 97.31 113 PRO A O 1
ATOM 873 N N . THR A 1 114 ? 14.995 -17.332 -11.754 1.00 96.94 114 THR A N 1
ATOM 874 C CA . THR A 1 114 ? 13.613 -17.429 -11.267 1.00 96.94 114 THR A CA 1
ATOM 875 C C . THR A 1 114 ? 12.675 -16.778 -12.273 1.00 96.94 114 THR A C 1
ATOM 877 O O . THR A 1 114 ? 12.846 -15.606 -12.600 1.00 96.94 114 THR A O 1
ATOM 880 N N . ARG A 1 115 ? 11.671 -17.533 -12.731 1.00 97.19 115 ARG A N 1
ATOM 881 C CA . ARG A 1 115 ? 10.717 -17.111 -13.776 1.00 97.19 115 ARG A CA 1
ATOM 882 C C . ARG A 1 115 ? 9.251 -17.164 -13.349 1.00 97.19 115 ARG A C 1
ATOM 884 O O . ARG A 1 115 ? 8.365 -16.926 -14.158 1.00 97.19 115 ARG A O 1
ATOM 891 N N . ILE A 1 116 ? 9.005 -17.455 -12.074 1.00 96.94 116 ILE A N 1
ATOM 892 C CA . ILE A 1 116 ? 7.668 -17.526 -11.484 1.00 96.94 116 ILE A CA 1
ATOM 893 C C . ILE A 1 116 ? 7.485 -16.419 -10.449 1.00 96.94 116 ILE A C 1
ATOM 895 O O . ILE A 1 116 ? 8.417 -16.078 -9.718 1.00 96.94 116 ILE A O 1
ATOM 899 N N . ALA A 1 117 ? 6.278 -15.871 -10.373 1.00 96.75 117 ALA A N 1
ATOM 900 C CA . ALA A 1 117 ? 5.875 -14.897 -9.369 1.00 96.75 117 ALA A CA 1
ATOM 901 C C . ALA A 1 117 ? 4.361 -14.951 -9.140 1.00 96.75 117 ALA A C 1
ATOM 903 O O . ALA A 1 117 ? 3.604 -15.501 -9.938 1.00 96.75 117 ALA A O 1
ATOM 904 N N . ALA A 1 118 ? 3.909 -14.347 -8.045 1.00 96.38 118 ALA A N 1
ATOM 905 C CA . ALA A 1 118 ? 2.492 -14.112 -7.811 1.00 96.38 118 ALA A CA 1
ATOM 906 C C . ALA A 1 118 ? 2.154 -12.676 -8.243 1.00 96.38 118 ALA A C 1
ATOM 908 O O . ALA A 1 118 ? 2.295 -11.728 -7.469 1.00 96.38 118 ALA A O 1
ATOM 909 N N . GLU A 1 119 ? 1.784 -12.502 -9.513 1.00 95.06 119 GLU A N 1
ATOM 910 C CA . GLU A 1 119 ? 1.470 -11.194 -10.098 1.00 95.06 119 GLU A CA 1
ATOM 911 C C . GLU A 1 119 ? -0.023 -10.862 -9.974 1.00 95.06 119 GLU A C 1
ATOM 913 O O . GLU A 1 119 ? -0.889 -11.696 -10.229 1.00 95.06 119 GLU A O 1
ATOM 918 N N . ILE A 1 120 ? -0.347 -9.604 -9.663 1.00 94.56 120 ILE A N 1
ATOM 919 C CA . ILE A 1 120 ? -1.711 -9.083 -9.824 1.00 94.56 120 ILE A CA 1
ATOM 920 C C . ILE A 1 120 ? -1.915 -8.771 -11.311 1.00 94.56 120 ILE A C 1
ATOM 922 O O . ILE A 1 120 ? -1.439 -7.744 -11.807 1.00 94.56 120 ILE A O 1
ATOM 926 N N . LYS A 1 121 ? -2.588 -9.684 -12.021 1.00 86.62 121 LYS A N 1
ATOM 927 C CA . LYS A 1 121 ? -2.757 -9.645 -13.488 1.00 86.62 121 LYS A CA 1
ATOM 928 C C . LYS A 1 121 ? -3.784 -8.617 -13.948 1.00 86.62 121 LYS A C 1
ATOM 930 O O . LYS A 1 121 ? -3.559 -7.906 -14.922 1.00 86.62 121 LYS A O 1
ATOM 935 N N . SER A 1 122 ? -4.895 -8.514 -13.228 1.00 84.69 122 SER A N 1
ATOM 936 C CA . SER A 1 122 ? -5.978 -7.582 -13.526 1.00 84.69 122 SER A CA 1
ATOM 937 C C . SER A 1 122 ? -6.358 -6.818 -12.270 1.00 84.69 122 SER A C 1
ATOM 939 O O . SER A 1 122 ? -6.700 -7.419 -11.255 1.00 84.69 122 SER A O 1
ATOM 941 N N . LEU A 1 123 ? -6.325 -5.492 -12.351 1.00 88.88 123 LEU A N 1
ATOM 942 C CA . LEU A 1 123 ? -6.867 -4.617 -11.322 1.00 88.88 123 LEU A CA 1
ATOM 943 C C . LEU A 1 123 ? -7.650 -3.499 -11.995 1.00 88.88 123 LEU A C 1
ATOM 945 O O . LEU A 1 123 ? -7.083 -2.717 -12.761 1.00 88.88 123 LEU A O 1
ATOM 949 N N . SER A 1 124 ? -8.942 -3.408 -11.688 1.00 84.75 124 SER A N 1
ATOM 950 C CA . SER A 1 124 ? -9.741 -2.265 -12.110 1.00 84.75 124 SER A CA 1
ATOM 951 C C . SER A 1 124 ? -9.475 -1.091 -11.174 1.00 84.75 124 SER A C 1
ATOM 953 O O . SER A 1 124 ? -9.764 -1.140 -9.981 1.00 84.75 124 SER A O 1
ATOM 955 N N . THR A 1 125 ? -8.915 -0.017 -11.721 1.00 84.88 125 THR A N 1
ATOM 956 C CA . THR A 1 125 ? -8.711 1.247 -11.000 1.00 84.88 125 THR A CA 1
ATOM 957 C C . THR A 1 125 ? -9.905 2.196 -11.133 1.00 84.88 125 THR A C 1
ATOM 959 O O . THR A 1 125 ? -9.962 3.212 -10.436 1.00 84.88 125 THR A O 1
ATOM 962 N N . GLY A 1 126 ? -10.859 1.870 -12.014 1.00 80.56 126 GLY A N 1
ATOM 963 C CA . GLY A 1 126 ? -12.030 2.690 -12.308 1.00 80.56 126 GLY A CA 1
ATOM 964 C C . GLY A 1 126 ? -12.904 2.885 -11.072 1.00 80.56 126 GLY A C 1
ATOM 965 O O . GLY A 1 126 ? -13.241 1.924 -10.390 1.00 80.56 126 GLY A O 1
ATOM 966 N N . GLY A 1 127 ? -13.232 4.140 -10.764 1.00 83.31 127 GLY A N 1
ATOM 967 C CA . GLY A 1 127 ? -14.032 4.516 -9.592 1.00 83.31 127 GLY A CA 1
ATOM 968 C C . GLY A 1 127 ? -13.258 4.551 -8.269 1.00 83.31 127 GLY A C 1
ATOM 969 O O . GLY A 1 127 ? -13.642 5.288 -7.369 1.00 83.31 127 GLY A O 1
ATOM 970 N N . TRP A 1 128 ? -12.130 3.841 -8.160 1.00 89.88 128 TRP A N 1
ATOM 971 C CA . TRP A 1 128 ? -11.343 3.796 -6.925 1.00 89.88 128 TRP A CA 1
ATOM 972 C C . TRP A 1 128 ? -10.271 4.871 -6.849 1.00 89.88 128 TRP A C 1
ATOM 974 O O . TRP A 1 128 ? -10.034 5.411 -5.778 1.00 89.88 128 TRP A O 1
ATOM 984 N N . ILE A 1 129 ? -9.597 5.207 -7.945 1.00 91.38 129 ILE A N 1
ATOM 985 C CA . ILE A 1 129 ? -8.528 6.214 -7.924 1.00 91.38 129 ILE A CA 1
ATOM 986 C C . ILE A 1 129 ? -8.670 7.199 -9.073 1.00 91.38 129 ILE A C 1
ATOM 988 O O . ILE A 1 129 ? -9.184 6.872 -10.143 1.00 91.38 129 ILE A O 1
ATOM 992 N N . SER A 1 130 ? -8.180 8.424 -8.867 1.00 90.12 130 SER A N 1
ATOM 993 C CA . SER A 1 130 ? -8.210 9.426 -9.929 1.00 90.12 130 SER A CA 1
ATOM 994 C C . SER A 1 130 ? -7.372 8.964 -11.136 1.00 90.12 130 SER A C 1
ATOM 996 O O . SER A 1 130 ? -6.268 8.431 -10.957 1.00 90.12 130 SER A O 1
ATOM 998 N N . PRO A 1 131 ? -7.815 9.233 -12.381 1.00 89.50 131 PRO A N 1
ATOM 999 C CA . PRO A 1 131 ? -7.058 8.864 -13.582 1.00 89.50 131 PRO A CA 1
ATOM 1000 C C . PRO A 1 131 ? -5.637 9.449 -13.614 1.00 89.50 131 PRO A C 1
ATOM 1002 O O . PRO A 1 131 ? -4.724 8.873 -14.205 1.00 89.50 131 PRO A O 1
ATOM 1005 N N . LYS A 1 132 ? -5.430 10.597 -12.949 1.00 88.56 132 LYS A N 1
ATOM 1006 C CA . LYS A 1 132 ? -4.122 11.256 -12.831 1.00 88.56 132 LYS A CA 1
ATOM 1007 C C . LYS A 1 132 ? -3.128 10.411 -12.032 1.00 88.56 132 LYS A C 1
ATOM 1009 O O . LYS A 1 132 ? -1.983 10.282 -12.461 1.00 88.56 132 LYS A O 1
ATOM 1014 N N . ILE A 1 133 ? -3.567 9.846 -10.904 1.00 89.75 133 ILE A N 1
ATOM 1015 C CA . ILE A 1 133 ? -2.750 8.964 -10.061 1.00 89.75 133 ILE A CA 1
ATOM 1016 C C . ILE A 1 133 ? -2.566 7.624 -10.770 1.00 89.75 133 ILE A C 1
ATOM 1018 O O . ILE A 1 133 ? -1.432 7.186 -10.928 1.00 89.75 133 ILE A O 1
ATOM 1022 N N . ALA A 1 134 ? -3.643 7.038 -11.303 1.00 89.94 134 ALA A N 1
ATOM 1023 C CA . ALA A 1 134 ? -3.608 5.745 -11.993 1.00 89.94 134 ALA A CA 1
ATOM 1024 C C . ALA A 1 134 ? -2.570 5.677 -13.128 1.00 89.94 134 ALA A C 1
ATOM 1026 O O . ALA A 1 134 ? -1.980 4.629 -13.366 1.00 89.94 134 ALA A O 1
ATOM 1027 N N . LYS A 1 135 ? -2.327 6.798 -13.820 1.00 87.75 135 LYS A N 1
ATOM 1028 C CA . LYS A 1 135 ? -1.377 6.872 -14.937 1.00 87.75 135 LYS A CA 1
ATOM 1029 C C . LYS A 1 135 ? 0.091 7.010 -14.515 1.00 87.75 135 LYS A C 1
ATOM 1031 O O . LYS A 1 135 ? 0.970 6.657 -15.293 1.00 87.75 135 LYS A O 1
ATOM 1036 N N . LYS A 1 136 ? 0.368 7.610 -13.354 1.00 87.38 136 LYS A N 1
ATOM 1037 C CA . LYS A 1 136 ? 1.727 8.044 -12.969 1.00 87.38 136 LYS A CA 1
ATOM 1038 C C . LYS A 1 136 ? 2.278 7.344 -11.728 1.00 87.38 136 LYS A C 1
ATOM 1040 O O . LYS A 1 136 ? 3.488 7.369 -11.523 1.00 87.38 136 LYS A O 1
ATOM 1045 N N . ALA A 1 137 ? 1.405 6.803 -10.888 1.00 91.50 137 ALA A N 1
ATOM 1046 C CA . ALA A 1 137 ? 1.777 6.135 -9.655 1.00 91.50 137 ALA A CA 1
ATOM 1047 C C . ALA A 1 137 ? 2.357 4.744 -9.917 1.00 91.50 137 ALA A C 1
ATOM 1049 O O . ALA A 1 137 ? 2.013 4.072 -10.889 1.00 91.50 137 ALA A O 1
ATOM 1050 N N . ASP A 1 138 ? 3.202 4.296 -8.995 1.00 93.44 138 ASP A N 1
ATOM 1051 C CA . ASP A 1 138 ? 3.637 2.909 -8.946 1.00 93.44 138 ASP A CA 1
ATOM 1052 C C . ASP A 1 138 ? 2.466 1.979 -8.570 1.00 93.44 138 ASP A C 1
ATOM 1054 O O . ASP A 1 138 ? 1.519 2.377 -7.881 1.00 93.44 138 ASP A O 1
ATOM 1058 N N . LYS A 1 139 ? 2.561 0.714 -8.988 1.00 92.12 139 LYS A N 1
ATOM 1059 C CA . LYS A 1 139 ? 1.611 -0.344 -8.641 1.00 92.12 139 LYS A CA 1
ATOM 1060 C C . LYS A 1 139 ? 1.401 -0.452 -7.126 1.00 92.12 139 LYS A C 1
ATOM 1062 O O . LYS A 1 139 ? 0.253 -0.583 -6.717 1.00 92.12 139 LYS A O 1
ATOM 1067 N N . TYR A 1 140 ? 2.444 -0.322 -6.294 1.00 93.31 140 TYR A N 1
ATOM 1068 C CA . TYR A 1 140 ? 2.280 -0.415 -4.832 1.00 93.31 140 TYR A CA 1
ATOM 1069 C C . TYR A 1 140 ? 1.299 0.643 -4.297 1.00 93.31 140 TYR A C 1
ATOM 1071 O O . TYR A 1 140 ? 0.457 0.338 -3.453 1.00 93.31 140 TYR A O 1
ATOM 1079 N N . LEU A 1 141 ? 1.391 1.876 -4.810 1.00 94.62 141 LEU A N 1
ATOM 1080 C CA . LEU A 1 141 ? 0.549 2.991 -4.392 1.00 94.62 141 LEU A CA 1
ATOM 1081 C C . LEU A 1 141 ? -0.891 2.740 -4.838 1.00 94.62 141 LEU A C 1
ATOM 1083 O O . LEU A 1 141 ? -1.818 2.890 -4.050 1.00 94.62 141 LEU A O 1
ATOM 1087 N N . ILE A 1 142 ? -1.077 2.285 -6.077 1.00 94.69 142 ILE A N 1
ATOM 1088 C CA . ILE A 1 142 ? -2.393 1.917 -6.609 1.00 94.69 142 ILE A CA 1
ATOM 1089 C C . ILE A 1 142 ? -3.031 0.811 -5.757 1.00 94.69 142 ILE A C 1
ATOM 1091 O O . ILE A 1 142 ? -4.191 0.936 -5.372 1.00 94.69 142 ILE A O 1
ATOM 1095 N N . TYR A 1 143 ? -2.282 -0.241 -5.421 1.00 95.12 143 TYR A N 1
ATOM 1096 C CA . TYR A 1 143 ? -2.779 -1.356 -4.612 1.00 95.12 143 TYR A CA 1
ATOM 1097 C C . TYR A 1 143 ? -3.192 -0.901 -3.217 1.00 95.12 143 TYR A C 1
ATOM 1099 O O . TYR A 1 143 ? -4.281 -1.245 -2.765 1.00 95.12 143 TYR A O 1
ATOM 1107 N N . ALA A 1 144 ? -2.364 -0.080 -2.570 1.00 94.75 144 ALA A N 1
ATOM 1108 C CA . ALA A 1 144 ? -2.656 0.467 -1.253 1.00 94.75 144 ALA A CA 1
ATOM 1109 C C . ALA A 1 144 ? -3.923 1.337 -1.251 1.00 94.75 144 ALA A C 1
ATOM 1111 O O . ALA A 1 144 ? -4.761 1.193 -0.365 1.00 94.75 144 ALA A O 1
ATOM 1112 N N . LEU A 1 145 ? -4.096 2.198 -2.260 1.00 94.50 145 LEU A N 1
ATOM 1113 C CA . LEU A 1 145 ? -5.271 3.067 -2.370 1.00 94.50 145 LEU A CA 1
ATOM 1114 C C . LEU A 1 145 ? -6.553 2.275 -2.627 1.00 94.50 145 LEU A C 1
ATOM 1116 O O . LEU A 1 145 ? -7.565 2.521 -1.975 1.00 94.50 145 LEU A O 1
ATOM 1120 N N . VAL A 1 146 ? -6.517 1.316 -3.557 1.00 95.06 146 VAL A N 1
ATOM 1121 C CA . VAL A 1 146 ? -7.688 0.487 -3.868 1.00 95.06 146 VAL A CA 1
ATOM 1122 C C . VAL A 1 146 ? -8.058 -0.384 -2.667 1.00 95.06 146 VAL A C 1
ATOM 1124 O O . VAL A 1 146 ? -9.218 -0.390 -2.266 1.00 95.06 146 VAL A O 1
ATOM 1127 N N . ALA A 1 147 ? -7.088 -1.067 -2.049 1.00 95.12 147 ALA A N 1
ATOM 1128 C CA . ALA A 1 147 ? -7.338 -1.895 -0.870 1.00 95.12 147 ALA A CA 1
ATOM 1129 C C . ALA A 1 147 ? -7.865 -1.064 0.309 1.00 95.12 147 ALA A C 1
ATOM 1131 O O . ALA A 1 147 ? -8.844 -1.459 0.934 1.00 95.12 147 ALA A O 1
ATOM 1132 N N . GLY A 1 148 ? -7.262 0.099 0.577 1.00 94.00 148 GLY A N 1
ATOM 1133 C CA . GLY A 1 148 ? -7.696 0.999 1.645 1.00 94.00 148 GLY A CA 1
ATOM 1134 C C . GLY A 1 148 ? -9.139 1.459 1.454 1.00 94.00 148 GLY A C 1
ATOM 1135 O O . GLY A 1 148 ? -9.951 1.327 2.360 1.00 94.00 148 GLY A O 1
ATOM 1136 N N . LYS A 1 149 ? -9.507 1.906 0.249 1.00 93.25 149 LYS A N 1
ATOM 1137 C CA . LYS A 1 149 ? -10.889 2.316 -0.039 1.00 93.25 149 LYS A CA 1
ATOM 1138 C C . LYS A 1 149 ? -11.892 1.171 0.031 1.00 93.25 149 LYS A C 1
ATOM 1140 O O . LYS A 1 149 ? -12.985 1.371 0.549 1.00 93.25 149 LYS A O 1
ATOM 1145 N N . LYS A 1 150 ? -11.532 -0.023 -0.450 1.00 93.19 150 LYS A N 1
ATOM 1146 C CA . LYS A 1 150 ? -12.385 -1.211 -0.306 1.00 93.19 150 LYS A CA 1
ATOM 1147 C C . LYS A 1 150 ? -12.616 -1.560 1.167 1.00 93.19 150 LYS A C 1
ATOM 1149 O O . LYS A 1 150 ? -13.747 -1.857 1.526 1.00 93.19 150 LYS A O 1
ATOM 1154 N N . ALA A 1 151 ? -11.598 -1.417 2.019 1.00 93.94 151 ALA A N 1
ATOM 1155 C CA . ALA A 1 151 ? -11.744 -1.613 3.462 1.00 93.94 151 ALA A CA 1
ATOM 1156 C C . ALA A 1 151 ? -12.731 -0.623 4.102 1.00 93.94 151 ALA A C 1
ATOM 1158 O O . ALA A 1 151 ? -13.489 -1.005 4.988 1.00 93.94 151 ALA A O 1
ATOM 1159 N N . LEU A 1 152 ? -12.760 0.631 3.638 1.00 92.25 152 LEU A N 1
ATOM 1160 C CA . LEU A 1 152 ? -13.724 1.626 4.123 1.00 92.25 152 LEU A CA 1
ATOM 1161 C C . LEU A 1 152 ? -15.157 1.303 3.708 1.00 92.25 152 LEU A C 1
ATOM 1163 O O . LEU A 1 152 ? -16.077 1.453 4.510 1.00 92.25 152 LEU A O 1
ATOM 1167 N N . VAL A 1 153 ? -15.338 0.845 2.468 1.00 91.62 153 VAL A N 1
ATOM 1168 C CA . VAL A 1 153 ? -16.646 0.409 1.969 1.00 91.62 153 VAL A CA 1
ATOM 1169 C C . VAL A 1 153 ? -17.142 -0.806 2.753 1.00 91.62 153 VAL A C 1
ATOM 1171 O O . VAL A 1 153 ? -18.295 -0.807 3.175 1.00 91.62 153 VAL A O 1
ATOM 1174 N N . ASP A 1 154 ? -16.276 -1.790 3.007 1.00 92.00 154 ASP A N 1
ATOM 1175 C CA . ASP A 1 154 ? -16.594 -2.971 3.824 1.00 92.00 154 ASP A CA 1
ATOM 1176 C C . ASP A 1 154 ? -16.954 -2.595 5.273 1.00 92.00 154 ASP A C 1
ATOM 1178 O O . ASP A 1 154 ? -17.903 -3.122 5.845 1.00 92.00 154 ASP A O 1
ATOM 1182 N N . ALA A 1 155 ? -16.285 -1.581 5.833 1.00 91.12 155 ALA A N 1
ATOM 1183 C CA . ALA A 1 155 ? -16.618 -1.012 7.140 1.00 91.12 155 ALA A CA 1
ATOM 1184 C C . ALA A 1 155 ? -17.923 -0.186 7.166 1.00 91.12 155 ALA A C 1
ATOM 1186 O O . ALA A 1 155 ? -18.286 0.352 8.213 1.00 91.12 155 ALA A O 1
ATOM 1187 N N . GLY A 1 156 ? -18.623 -0.045 6.035 1.00 89.50 156 GLY A N 1
ATOM 1188 C CA . GLY A 1 156 ? -19.866 0.722 5.933 1.00 89.50 156 GLY A CA 1
ATOM 1189 C C . GLY A 1 156 ? -19.676 2.243 5.920 1.00 89.50 156 GLY A C 1
ATOM 1190 O O . GLY A 1 156 ? -20.640 2.986 6.117 1.00 89.50 156 GLY A O 1
ATOM 1191 N N . ILE A 1 157 ? -18.458 2.736 5.677 1.00 85.00 157 ILE A N 1
ATOM 1192 C CA . ILE A 1 157 ? -18.152 4.173 5.643 1.00 85.00 157 ILE A CA 1
ATOM 1193 C C . ILE A 1 157 ? -18.455 4.697 4.247 1.00 85.00 157 ILE A C 1
ATOM 1195 O O . ILE A 1 157 ? -17.599 4.789 3.366 1.00 85.00 157 ILE A O 1
ATOM 1199 N N . THR A 1 158 ? -19.726 5.016 4.046 1.00 79.44 158 THR A N 1
ATOM 1200 C CA . THR A 1 158 ? -20.227 5.678 2.842 1.00 79.44 158 THR A CA 1
ATOM 1201 C C . THR A 1 158 ? -19.912 7.176 2.870 1.00 79.44 158 THR A C 1
ATOM 1203 O O . THR A 1 158 ? -19.462 7.709 3.886 1.00 79.44 158 THR A O 1
ATOM 1206 N N . GLU A 1 159 ? -20.137 7.891 1.764 1.00 73.12 159 GLU A N 1
ATOM 1207 C CA . GLU A 1 159 ? -19.909 9.346 1.699 1.00 73.12 159 GLU A CA 1
ATOM 1208 C C . GLU A 1 159 ? -20.692 10.110 2.778 1.00 73.12 159 GLU A C 1
ATOM 1210 O O . GLU A 1 159 ? -20.179 11.071 3.351 1.00 73.12 159 GLU A O 1
ATOM 1215 N N . GLN A 1 160 ? -21.898 9.639 3.102 1.00 69.56 160 GLN A N 1
ATOM 1216 C CA . GLN A 1 160 ? -22.760 10.203 4.137 1.00 69.56 160 GLN A CA 1
ATOM 1217 C C . GLN A 1 160 ? -22.123 10.051 5.523 1.00 69.56 160 GLN A C 1
ATOM 1219 O O . GLN A 1 160 ? -21.923 11.042 6.219 1.00 69.56 160 GLN A O 1
ATOM 1224 N N . VAL A 1 161 ? -21.718 8.827 5.880 1.00 76.62 161 VAL A N 1
ATOM 1225 C CA . VAL A 1 161 ? -21.053 8.533 7.162 1.00 76.62 161 VAL A CA 1
ATOM 1226 C C . VAL A 1 161 ? -19.718 9.267 7.252 1.00 76.62 161 VAL A C 1
ATOM 1228 O O . VAL A 1 161 ? -19.375 9.829 8.286 1.00 76.62 161 VAL A O 1
ATOM 1231 N N . SER A 1 162 ? -18.976 9.337 6.145 1.00 73.94 162 SER A N 1
ATOM 1232 C CA . SER A 1 162 ? -17.706 10.055 6.074 1.00 73.94 162 SER A CA 1
ATOM 1233 C C . SER A 1 162 ? -17.861 11.545 6.392 1.00 73.94 162 SER A C 1
ATOM 1235 O O . SER A 1 162 ? -16.946 12.123 6.974 1.00 73.94 162 SER A O 1
ATOM 1237 N N . GLY A 1 163 ? -18.988 12.177 6.051 1.00 77.69 163 GLY A N 1
ATOM 1238 C CA . GLY A 1 163 ? -19.263 13.578 6.392 1.00 77.69 163 GLY A CA 1
ATOM 1239 C C . GLY A 1 163 ? -19.438 13.832 7.894 1.00 77.69 163 GLY A C 1
ATOM 1240 O O . GLY A 1 163 ? -19.153 14.932 8.362 1.00 77.69 163 GLY A O 1
ATOM 1241 N N . GLU A 1 164 ? -19.855 12.816 8.647 1.00 80.75 164 GLU A N 1
ATOM 1242 C CA . GLU A 1 164 ? -20.100 12.894 10.093 1.00 80.75 164 GLU A CA 1
ATOM 1243 C C . GLU A 1 164 ? -18.858 12.549 10.931 1.00 80.75 164 GLU A C 1
ATOM 1245 O O . GLU A 1 164 ? -18.808 12.847 12.126 1.00 80.75 164 GLU A O 1
ATOM 1250 N N . LEU A 1 165 ? -17.839 11.938 10.315 1.00 84.19 165 LEU A N 1
ATOM 1251 C CA . LEU A 1 165 ? -16.587 11.593 10.986 1.00 84.19 165 LEU A CA 1
ATOM 1252 C C . LEU A 1 165 ? -15.745 12.838 11.290 1.00 84.19 165 LEU A C 1
ATOM 1254 O O . LEU A 1 165 ? -15.481 13.669 10.415 1.00 84.19 165 LEU A O 1
ATOM 1258 N N . ASP A 1 166 ? -15.213 12.905 12.511 1.00 87.19 166 ASP A N 1
ATOM 1259 C CA . ASP A 1 166 ? -14.182 13.877 12.867 1.00 87.19 166 ASP A CA 1
ATOM 1260 C C . ASP A 1 166 ? -12.872 13.545 12.138 1.00 87.19 166 ASP A C 1
ATOM 1262 O O . ASP A 1 166 ? -12.122 12.640 12.510 1.00 87.19 166 ASP A O 1
ATOM 1266 N N . LYS A 1 167 ? -12.577 14.322 11.094 1.00 88.19 167 LYS A N 1
ATOM 1267 C CA . LYS A 1 167 ? -11.414 14.135 10.219 1.00 88.19 167 LYS A CA 1
ATOM 1268 C C . LYS A 1 167 ? -10.077 14.206 10.951 1.00 88.19 167 LYS A C 1
ATOM 1270 O O . LYS A 1 167 ? -9.135 13.545 10.519 1.00 88.19 167 LYS A O 1
ATOM 1275 N N . SER A 1 168 ? -10.000 14.944 12.061 1.00 88.38 168 SER A N 1
ATOM 1276 C CA . SER A 1 168 ? -8.784 15.039 12.883 1.00 88.38 168 SER A CA 1
ATOM 1277 C C . SER A 1 168 ? -8.482 13.751 13.650 1.00 88.38 168 SER A C 1
ATOM 1279 O O . SER A 1 168 ? -7.366 13.540 14.122 1.00 88.38 168 SER A O 1
ATOM 1281 N N . ARG A 1 169 ? -9.480 12.870 13.752 1.00 87.06 169 ARG A N 1
ATOM 1282 C CA . ARG A 1 169 ? -9.436 11.608 14.490 1.00 87.06 169 ARG A CA 1
ATOM 1283 C C . ARG A 1 169 ? -9.306 10.392 13.586 1.00 87.06 169 ARG A C 1
ATOM 1285 O O . ARG A 1 169 ? -9.119 9.296 14.107 1.00 87.06 169 ARG A O 1
ATOM 1292 N N . CYS A 1 170 ? -9.375 10.578 12.271 1.00 90.56 170 CYS A N 1
ATOM 1293 C CA . CYS A 1 170 ? -9.146 9.533 11.284 1.00 90.56 170 CYS A CA 1
ATOM 1294 C C . CYS A 1 170 ? -7.680 9.568 10.836 1.00 90.56 170 CYS A C 1
ATOM 1296 O O . CYS A 1 170 ? -7.216 10.566 10.281 1.00 90.56 170 CYS A O 1
ATOM 1298 N N . GLY A 1 171 ? -6.945 8.491 11.110 1.00 92.25 171 GLY A N 1
ATOM 1299 C CA . GLY A 1 171 ? -5.545 8.330 10.715 1.00 92.25 171 GLY A CA 1
ATOM 1300 C C . GLY A 1 171 ? -5.393 7.382 9.529 1.00 92.25 171 GLY A C 1
ATOM 1301 O O . GLY A 1 171 ? -6.313 6.642 9.204 1.00 92.25 171 GLY A O 1
ATOM 1302 N N . VAL A 1 172 ? -4.221 7.398 8.893 1.00 95.56 172 VAL A N 1
ATOM 1303 C CA . VAL A 1 172 ? -3.851 6.430 7.853 1.00 95.56 172 VAL A CA 1
ATOM 1304 C C . VAL A 1 172 ? -2.412 5.978 8.069 1.00 95.56 172 VAL A C 1
ATOM 1306 O O . VAL A 1 172 ? -1.474 6.771 7.961 1.00 95.56 172 VAL A O 1
ATOM 1309 N N . ILE A 1 173 ? -2.210 4.685 8.330 1.00 95.69 173 ILE A N 1
ATOM 1310 C CA . ILE A 1 173 ? -0.869 4.123 8.549 1.00 95.69 173 ILE A CA 1
ATOM 1311 C C . ILE A 1 173 ? -0.657 2.908 7.648 1.00 95.69 173 ILE A C 1
ATOM 1313 O O . ILE A 1 173 ? -0.951 1.771 8.005 1.00 95.69 173 ILE A O 1
ATOM 1317 N N . ILE A 1 174 ? -0.083 3.143 6.470 1.00 95.56 174 ILE A N 1
ATOM 1318 C CA . ILE A 1 174 ? 0.215 2.103 5.484 1.00 95.56 174 ILE A CA 1
ATOM 1319 C C . ILE A 1 174 ? 1.715 1.826 5.472 1.00 95.56 174 ILE A C 1
ATOM 1321 O O . ILE A 1 174 ? 2.534 2.720 5.272 1.00 95.56 174 ILE A O 1
ATOM 1325 N N . GLY A 1 175 ? 2.093 0.567 5.696 1.00 93.31 175 GLY A N 1
ATOM 1326 C CA . GLY A 1 175 ? 3.486 0.115 5.640 1.00 93.31 175 GLY A CA 1
ATOM 1327 C C . GLY A 1 175 ? 3.901 -0.326 4.237 1.00 93.31 175 GLY A C 1
ATOM 1328 O O . GLY A 1 175 ? 3.129 -0.978 3.538 1.00 93.31 175 GLY A O 1
ATOM 1329 N N . SER A 1 176 ? 5.132 -0.009 3.837 1.00 94.56 176 SER A N 1
ATOM 1330 C CA . SER A 1 176 ? 5.751 -0.531 2.612 1.00 94.56 176 SER A CA 1
ATOM 1331 C C . SER A 1 176 ? 7.252 -0.689 2.818 1.00 94.56 176 SER A C 1
ATOM 1333 O O . SER A 1 176 ? 7.910 0.226 3.308 1.00 94.56 176 SER A O 1
ATOM 1335 N N . ALA A 1 177 ? 7.794 -1.841 2.421 1.00 92.94 177 ALA A N 1
ATOM 1336 C CA . ALA A 1 177 ? 9.218 -2.128 2.552 1.00 92.94 177 ALA A CA 1
ATOM 1337 C C . ALA A 1 177 ? 10.062 -1.259 1.607 1.00 92.94 177 ALA A C 1
ATOM 1339 O O . ALA A 1 177 ? 11.022 -0.623 2.036 1.00 92.94 177 ALA A O 1
ATOM 1340 N N . MET A 1 178 ? 9.690 -1.231 0.325 1.00 91.44 178 MET A N 1
ATOM 1341 C CA . MET A 1 178 ? 10.519 -0.660 -0.745 1.00 91.44 178 MET A CA 1
ATOM 1342 C C . MET A 1 178 ? 9.856 0.493 -1.506 1.00 91.44 178 MET A C 1
ATOM 1344 O O . MET A 1 178 ? 10.524 1.158 -2.290 1.00 91.44 178 MET A O 1
ATOM 1348 N N . GLY A 1 179 ? 8.567 0.766 -1.277 1.00 92.31 179 GLY A N 1
ATOM 1349 C CA . GLY A 1 179 ? 7.869 1.857 -1.959 1.00 92.31 179 GLY A CA 1
ATOM 1350 C C . GLY A 1 179 ? 7.780 1.643 -3.473 1.00 92.31 179 GLY A C 1
ATOM 1351 O O . GLY A 1 179 ? 7.543 0.528 -3.941 1.00 92.31 179 GLY A O 1
ATOM 1352 N N . GLY A 1 180 ? 7.935 2.729 -4.234 1.00 93.25 180 GLY A N 1
ATOM 1353 C CA . GLY A 1 180 ? 7.716 2.756 -5.682 1.00 93.25 180 GLY A CA 1
ATOM 1354 C C . GLY A 1 180 ? 8.948 2.393 -6.493 1.00 93.25 180 GLY A C 1
ATOM 1355 O O . GLY A 1 180 ? 9.590 3.276 -7.060 1.00 93.25 180 GLY A O 1
ATOM 1356 N N . LEU A 1 181 ? 9.267 1.099 -6.569 1.00 93.25 181 LEU A N 1
ATOM 1357 C CA . LEU A 1 181 ? 10.465 0.612 -7.259 1.00 93.25 181 LEU A CA 1
ATOM 1358 C C . LEU A 1 181 ? 10.457 0.841 -8.774 1.00 93.25 181 LEU A C 1
ATOM 1360 O O . LEU A 1 181 ? 11.515 1.112 -9.338 1.00 93.25 181 LEU A O 1
ATOM 1364 N N . ARG A 1 182 ? 9.299 0.773 -9.448 1.00 91.81 182 ARG A N 1
ATOM 1365 C CA . ARG A 1 182 ? 9.234 1.072 -10.888 1.00 91.81 182 ARG A CA 1
ATOM 1366 C C . ARG A 1 182 ? 9.544 2.542 -11.118 1.00 91.81 182 ARG A C 1
ATOM 1368 O O . ARG A 1 182 ? 10.390 2.860 -11.940 1.00 91.81 182 ARG A O 1
ATOM 1375 N N . VAL A 1 183 ? 8.891 3.427 -10.363 1.00 92.62 183 VAL A N 1
ATOM 1376 C CA . VAL A 1 183 ? 9.117 4.877 -10.473 1.00 92.62 183 VAL A CA 1
ATOM 1377 C C . VAL A 1 183 ? 10.572 5.223 -10.162 1.00 92.62 183 VAL A C 1
ATOM 1379 O O . VAL A 1 183 ? 11.160 6.058 -10.849 1.00 92.62 183 VAL A O 1
ATOM 1382 N N . LEU A 1 184 ? 11.157 4.556 -9.163 1.00 93.31 184 LEU A N 1
ATOM 1383 C CA . LEU A 1 184 ? 12.571 4.670 -8.822 1.00 93.31 184 LEU A CA 1
ATOM 1384 C C . LEU A 1 184 ? 13.465 4.292 -10.017 1.00 93.31 184 LEU A C 1
ATOM 1386 O O . LEU A 1 184 ? 14.316 5.081 -10.423 1.00 93.31 184 LEU A O 1
ATOM 1390 N N . ASN A 1 185 ? 13.232 3.127 -10.625 1.00 93.12 185 ASN A N 1
ATOM 1391 C CA . ASN A 1 185 ? 13.989 2.667 -11.789 1.00 93.12 185 ASN A CA 1
ATOM 1392 C C . ASN A 1 185 ? 13.835 3.607 -12.998 1.00 93.12 185 ASN A C 1
ATOM 1394 O O . ASN A 1 185 ? 14.828 4.032 -13.585 1.00 93.12 185 ASN A O 1
ATOM 1398 N N . ASP A 1 186 ? 12.603 3.997 -13.328 1.00 92.44 186 ASP A N 1
ATOM 1399 C CA . ASP A 1 186 ? 12.302 4.885 -14.455 1.00 92.44 186 ASP A CA 1
ATOM 1400 C C . ASP A 1 186 ? 12.980 6.256 -14.296 1.00 92.44 186 ASP A C 1
ATOM 1402 O O . ASP A 1 186 ? 13.452 6.851 -15.268 1.00 92.44 186 ASP A O 1
ATOM 1406 N N . GLY A 1 187 ? 13.063 6.767 -13.063 1.00 92.44 187 GLY A N 1
ATOM 1407 C CA . GLY A 1 187 ? 13.780 8.006 -12.778 1.00 92.44 187 GLY A CA 1
ATOM 1408 C C . GLY A 1 187 ? 15.290 7.881 -12.955 1.00 92.44 187 GLY A C 1
ATOM 1409 O O . GLY A 1 187 ? 15.900 8.786 -13.527 1.00 92.44 187 GLY A O 1
ATOM 1410 N N . PHE A 1 188 ? 15.894 6.763 -12.538 1.00 93.75 188 PHE A N 1
ATOM 1411 C CA . PHE A 1 188 ? 17.315 6.510 -12.792 1.00 93.75 188 PHE A CA 1
ATOM 1412 C C . PHE A 1 188 ? 17.622 6.436 -14.290 1.00 93.75 188 PHE A C 1
ATOM 1414 O O . PHE A 1 188 ? 18.573 7.076 -14.743 1.00 93.75 188 PHE A O 1
ATOM 1421 N N . GLU A 1 189 ? 16.794 5.743 -15.073 1.00 94.69 189 GLU A N 1
ATOM 1422 C CA . GLU A 1 189 ? 16.943 5.706 -16.533 1.00 94.69 189 GLU A CA 1
ATOM 1423 C C . GLU A 1 189 ? 16.769 7.094 -17.167 1.00 94.69 189 GLU A C 1
ATOM 1425 O O . GLU A 1 189 ? 17.527 7.478 -18.059 1.00 94.69 189 GLU A O 1
ATOM 1430 N N . ALA A 1 190 ? 15.838 7.910 -16.666 1.00 94.00 190 ALA A N 1
ATOM 1431 C CA . ALA A 1 190 ? 15.653 9.274 -17.152 1.00 94.00 190 ALA A CA 1
ATOM 1432 C C . ALA A 1 190 ? 16.876 10.172 -16.886 1.00 94.00 190 ALA A C 1
ATOM 1434 O O . ALA A 1 190 ? 17.271 10.945 -17.764 1.00 94.00 190 ALA A O 1
ATOM 1435 N N . ILE A 1 191 ? 17.498 10.062 -15.705 1.00 94.75 191 ILE A N 1
ATOM 1436 C CA . ILE A 1 191 ? 18.690 10.845 -15.338 1.00 94.75 191 ILE A CA 1
ATOM 1437 C C . ILE A 1 191 ? 19.881 10.502 -16.236 1.00 94.75 191 ILE A C 1
ATOM 1439 O O . ILE A 1 191 ? 20.618 11.416 -16.610 1.00 94.75 191 ILE A O 1
ATOM 1443 N N . LYS A 1 192 ? 20.050 9.227 -16.623 1.00 95.00 192 LYS A N 1
ATOM 1444 C CA . LYS A 1 192 ? 21.111 8.807 -17.558 1.00 95.00 192 LYS A CA 1
ATOM 1445 C C . LYS A 1 192 ? 21.034 9.551 -18.895 1.00 95.00 192 LYS A C 1
ATOM 1447 O O . LYS A 1 192 ? 22.065 9.799 -19.510 1.00 95.00 1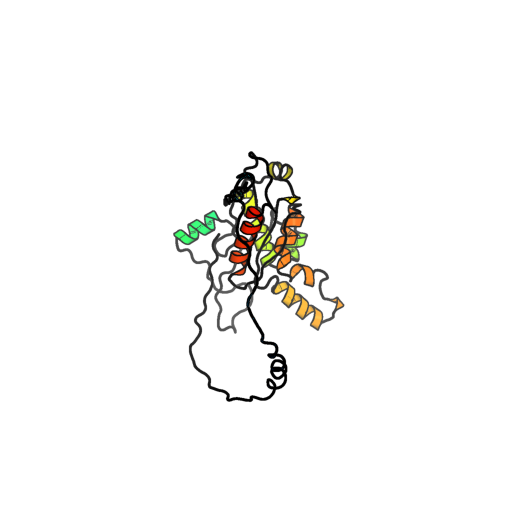92 LYS A O 1
ATOM 1452 N N . VAL A 1 193 ? 19.829 9.932 -19.328 1.00 94.94 193 VAL A N 1
ATOM 1453 C CA . VAL A 1 193 ? 19.620 10.756 -20.527 1.00 94.94 193 VAL A CA 1
ATOM 1454 C C . VAL A 1 193 ? 19.829 12.240 -20.217 1.00 94.94 193 VAL A C 1
ATOM 1456 O O . VAL A 1 193 ? 20.576 12.924 -20.912 1.00 94.94 193 VAL A O 1
ATOM 1459 N N . SER A 1 194 ? 19.133 12.774 -19.208 1.00 94.00 194 SER A N 1
ATOM 1460 C CA . SER A 1 194 ? 19.286 14.160 -18.748 1.00 94.00 194 SER A CA 1
ATOM 1461 C C . SER A 1 194 ? 18.510 14.400 -17.454 1.00 94.00 194 SER A C 1
ATOM 1463 O O . SER A 1 194 ? 17.367 13.966 -17.324 1.00 94.00 194 SER A O 1
ATOM 1465 N N . TYR A 1 195 ? 19.037 15.238 -16.556 1.00 91.06 195 TYR A N 1
ATOM 1466 C CA . TYR A 1 195 ? 18.319 15.663 -15.344 1.00 91.06 195 TYR A CA 1
ATOM 1467 C C . TYR A 1 195 ? 16.935 16.282 -15.634 1.00 91.06 195 TYR A C 1
ATOM 1469 O O . TYR A 1 195 ? 16.019 16.156 -14.826 1.00 91.06 195 TYR A O 1
ATOM 1477 N N . LYS A 1 196 ? 16.751 16.909 -16.808 1.00 93.50 196 LYS A N 1
ATOM 1478 C CA . LYS A 1 196 ? 15.475 17.517 -17.231 1.00 93.50 196 LYS A CA 1
ATOM 1479 C C . LYS A 1 196 ? 14.395 16.493 -17.594 1.00 93.50 196 LYS A C 1
ATOM 1481 O O . LYS A 1 196 ? 13.233 16.866 -17.721 1.00 93.50 196 LYS A O 1
ATOM 1486 N N . LYS A 1 197 ? 14.770 15.232 -17.834 1.00 92.81 197 LYS A N 1
ATOM 1487 C CA . LYS A 1 197 ? 13.840 14.155 -18.208 1.00 92.81 197 LYS A CA 1
ATOM 1488 C C . LYS A 1 197 ? 13.209 13.477 -16.996 1.00 92.81 197 LYS A C 1
ATOM 1490 O O . LYS A 1 197 ? 12.204 12.790 -17.156 1.00 92.81 197 LYS A O 1
ATOM 1495 N N . MET A 1 198 ? 13.763 13.679 -15.803 1.00 91.62 198 MET A N 1
ATOM 1496 C CA . MET A 1 198 ? 13.192 13.141 -14.576 1.00 91.62 198 MET A CA 1
ATOM 1497 C C . MET A 1 198 ? 11.829 13.784 -14.292 1.00 91.62 198 MET A C 1
ATOM 1499 O O . MET A 1 198 ? 11.671 15.004 -14.335 1.00 91.62 198 MET A O 1
ATOM 1503 N N . SER A 1 199 ? 10.832 12.951 -13.991 1.00 90.31 199 SER A N 1
ATOM 1504 C CA . SER A 1 199 ? 9.492 13.422 -13.637 1.00 90.31 199 SER A CA 1
ATOM 1505 C C . SER A 1 199 ? 9.530 14.243 -12.341 1.00 90.31 199 SER A C 1
ATOM 1507 O O . SER A 1 199 ? 10.130 13.792 -11.365 1.00 90.31 199 SER A O 1
ATOM 1509 N N . PRO A 1 200 ? 8.811 15.377 -12.246 1.00 91.19 200 PRO A N 1
ATOM 1510 C CA . PRO A 1 200 ? 8.673 16.102 -10.980 1.00 91.19 200 PRO A CA 1
ATOM 1511 C C . PRO A 1 200 ? 7.944 15.278 -9.902 1.00 91.19 200 PRO A C 1
ATOM 1513 O O . PRO A 1 200 ? 8.054 15.572 -8.718 1.00 91.19 200 PRO A O 1
ATOM 1516 N N . PHE A 1 201 ? 7.226 14.219 -10.298 1.00 90.75 201 PHE A N 1
ATOM 1517 C CA . PHE A 1 201 ? 6.554 13.287 -9.387 1.00 90.75 201 PHE A CA 1
ATOM 1518 C C . PHE A 1 201 ? 7.421 12.080 -8.997 1.00 90.75 201 PHE A C 1
ATOM 1520 O O . PHE A 1 201 ? 6.937 11.188 -8.307 1.00 90.75 201 PHE A O 1
ATOM 1527 N N . TYR A 1 202 ? 8.691 12.049 -9.410 1.00 91.31 202 TYR A N 1
ATOM 1528 C CA . TYR A 1 202 ? 9.623 10.962 -9.104 1.00 91.31 202 TYR A CA 1
ATOM 1529 C C . TYR A 1 202 ? 9.804 10.747 -7.595 1.00 91.31 202 TYR A C 1
ATOM 1531 O O . TYR A 1 202 ? 9.570 9.649 -7.091 1.00 91.31 202 TYR A O 1
ATOM 1539 N N . ILE A 1 203 ? 10.173 11.803 -6.859 1.00 92.25 203 ILE A N 1
ATOM 1540 C CA . ILE A 1 203 ? 10.378 11.710 -5.407 1.00 92.25 203 ILE A CA 1
ATOM 1541 C C . ILE A 1 203 ? 9.053 11.392 -4.695 1.00 92.25 203 ILE A C 1
ATOM 1543 O O . ILE A 1 203 ? 9.009 10.395 -3.982 1.00 92.25 203 ILE A O 1
ATOM 1547 N N . PRO A 1 204 ? 7.941 12.119 -4.931 1.00 91.81 204 PRO A N 1
ATOM 1548 C CA . PRO A 1 204 ? 6.672 11.785 -4.289 1.00 91.81 204 PRO A CA 1
ATOM 1549 C C . PRO A 1 204 ? 6.206 10.347 -4.542 1.00 91.81 204 PRO A C 1
ATOM 1551 O O . PRO A 1 204 ? 5.743 9.689 -3.628 1.00 91.81 204 PRO A O 1
ATOM 1554 N N . TYR A 1 205 ? 6.321 9.801 -5.751 1.00 91.94 205 TYR A N 1
ATOM 1555 C CA . TYR A 1 205 ? 5.777 8.460 -6.009 1.00 91.94 205 TYR A CA 1
ATOM 1556 C C . TYR A 1 205 ? 6.730 7.309 -5.674 1.00 91.94 205 TYR A C 1
ATOM 1558 O O . TYR A 1 205 ? 6.279 6.166 -5.620 1.00 91.94 205 TYR A O 1
ATOM 1566 N N . SER A 1 206 ? 8.006 7.584 -5.390 1.00 92.25 206 SER A N 1
ATOM 1567 C CA . SER A 1 206 ? 8.961 6.560 -4.942 1.00 92.25 206 SER A CA 1
ATOM 1568 C C . SER A 1 206 ? 8.938 6.332 -3.426 1.00 92.25 206 SER A C 1
ATOM 1570 O O . SER A 1 206 ? 9.163 5.205 -2.983 1.00 92.25 206 SER A O 1
ATOM 1572 N N . LEU A 1 207 ? 8.621 7.355 -2.625 1.00 93.94 207 LEU A N 1
ATOM 1573 C CA . LEU A 1 207 ? 8.647 7.274 -1.160 1.00 93.94 207 LEU A CA 1
ATOM 1574 C C . LEU A 1 207 ? 7.570 6.340 -0.592 1.00 93.94 207 LEU A C 1
ATOM 1576 O O . LEU A 1 207 ? 6.428 6.344 -1.037 1.00 93.94 207 LEU A O 1
ATOM 1580 N N . THR A 1 208 ? 7.907 5.592 0.460 1.00 93.06 208 THR A N 1
ATOM 1581 C CA . THR A 1 208 ? 7.010 4.617 1.114 1.00 93.06 208 THR A CA 1
ATOM 1582 C C . THR A 1 208 ? 5.802 5.253 1.804 1.00 93.06 208 THR A C 1
ATOM 1584 O O . THR A 1 208 ? 4.723 4.663 1.836 1.00 93.06 208 THR A O 1
ATOM 1587 N N . ASN A 1 209 ? 5.951 6.472 2.329 1.00 94.00 209 ASN A N 1
ATOM 1588 C CA . ASN A 1 209 ? 4.904 7.192 3.060 1.00 94.00 209 ASN A CA 1
ATOM 1589 C C . ASN A 1 209 ? 3.778 7.745 2.185 1.00 94.00 209 ASN A C 1
ATOM 1591 O O . ASN A 1 209 ? 2.768 8.222 2.706 1.00 94.00 209 ASN A O 1
ATOM 1595 N N . MET A 1 210 ? 3.928 7.667 0.868 1.00 94.25 210 MET A N 1
ATOM 1596 C CA . MET A 1 210 ? 2.995 8.300 -0.050 1.00 94.25 210 MET A CA 1
ATOM 1597 C C . MET A 1 210 ? 1.697 7.524 -0.215 1.00 94.25 210 MET A C 1
ATOM 1599 O O . MET A 1 210 ? 0.676 8.146 -0.486 1.00 94.25 210 MET A O 1
ATOM 1603 N N . ALA A 1 211 ? 1.685 6.223 0.080 1.00 93.38 211 ALA A N 1
ATOM 1604 C CA . ALA A 1 211 ? 0.437 5.476 0.229 1.00 93.38 211 ALA A CA 1
ATOM 1605 C C . ALA A 1 211 ? -0.466 6.075 1.314 1.00 93.38 211 ALA A C 1
ATOM 1607 O O . ALA A 1 211 ? -1.617 6.403 1.028 1.00 93.38 211 ALA A O 1
ATOM 1608 N N . SER A 1 212 ? 0.071 6.286 2.521 1.00 94.12 212 SER A N 1
ATOM 1609 C CA . SER A 1 212 ? -0.687 6.879 3.625 1.00 94.12 212 SER A CA 1
ATOM 1610 C C . SER A 1 212 ? -1.146 8.295 3.294 1.00 94.12 212 SER A C 1
ATOM 1612 O O . SER A 1 212 ? -2.323 8.616 3.424 1.00 94.12 212 SER A O 1
ATOM 1614 N N . ALA A 1 213 ? -0.224 9.130 2.804 1.00 94.69 213 ALA A N 1
ATOM 1615 C CA . ALA A 1 213 ? -0.513 10.533 2.542 1.00 94.69 213 ALA A CA 1
ATOM 1616 C C . ALA A 1 213 ? -1.532 10.726 1.409 1.00 94.69 213 ALA A C 1
ATOM 1618 O O . ALA A 1 213 ? -2.433 11.548 1.544 1.00 94.69 213 ALA A O 1
ATOM 1619 N N . VAL A 1 214 ? -1.429 9.982 0.299 1.00 94.31 214 VAL A N 1
ATOM 1620 C CA . VAL A 1 214 ? -2.404 10.098 -0.798 1.00 94.31 214 VAL A CA 1
ATOM 1621 C C . VAL A 1 214 ? -3.780 9.613 -0.367 1.00 94.31 214 VAL A C 1
ATOM 1623 O O . VAL A 1 214 ? -4.759 10.273 -0.699 1.00 94.31 214 VAL A O 1
ATOM 1626 N N . LEU A 1 215 ? -3.868 8.516 0.391 1.00 93.19 215 LEU A N 1
ATOM 1627 C CA . LEU A 1 215 ? -5.159 8.039 0.881 1.00 93.19 215 LEU A CA 1
ATOM 1628 C C . LEU A 1 215 ? -5.792 9.050 1.846 1.00 93.19 215 LEU A C 1
ATOM 1630 O O . LEU A 1 215 ? -6.959 9.390 1.688 1.00 93.19 215 LEU A O 1
ATOM 1634 N N . ALA A 1 216 ? -5.015 9.590 2.788 1.00 93.44 216 ALA A N 1
ATOM 1635 C CA . ALA A 1 216 ? -5.491 10.610 3.718 1.00 93.44 216 ALA A CA 1
ATOM 1636 C C . ALA A 1 216 ? -5.968 11.878 2.988 1.00 93.44 216 ALA A C 1
ATOM 1638 O O . ALA A 1 216 ? -7.050 12.381 3.281 1.00 93.44 216 ALA A O 1
ATOM 1639 N N . MET A 1 217 ? -5.206 12.359 1.996 1.00 92.81 217 MET A N 1
ATOM 1640 C CA . MET A 1 217 ? -5.591 13.515 1.175 1.00 92.81 217 MET A CA 1
ATOM 1641 C C . MET A 1 217 ? -6.884 13.268 0.396 1.00 92.81 217 MET A C 1
ATOM 1643 O O . MET A 1 217 ? -7.723 14.157 0.309 1.00 92.81 217 MET A O 1
ATOM 1647 N N . ASP A 1 218 ? -7.045 12.071 -0.160 1.00 91.00 218 ASP A N 1
ATOM 1648 C CA . ASP A 1 218 ? -8.216 11.714 -0.955 1.00 91.00 218 ASP A CA 1
ATOM 1649 C C . ASP A 1 218 ? -9.488 11.567 -0.096 1.00 91.00 218 ASP A C 1
ATOM 1651 O O . ASP A 1 218 ? -10.578 11.902 -0.547 1.00 91.00 218 ASP A O 1
ATOM 1655 N N . LEU A 1 219 ? -9.343 11.159 1.170 1.00 89.69 219 LEU A N 1
ATOM 1656 C CA . LEU A 1 219 ? -10.439 11.046 2.145 1.00 89.69 219 LEU A CA 1
ATOM 1657 C C . LEU A 1 219 ? -10.687 12.329 2.963 1.00 89.69 219 LEU A C 1
ATOM 1659 O O . LEU A 1 219 ? -11.666 12.412 3.717 1.00 89.69 219 LEU A O 1
ATOM 1663 N N . GLY A 1 220 ? -9.793 13.316 2.853 1.00 91.12 220 GLY A N 1
ATOM 1664 C CA . GLY A 1 220 ? -9.804 14.538 3.660 1.00 91.12 220 GLY A CA 1
ATOM 1665 C C . GLY A 1 220 ? -9.497 14.300 5.142 1.00 91.12 220 GLY A C 1
ATOM 1666 O O . GLY A 1 220 ? -10.006 15.025 5.993 1.00 91.12 220 GLY A O 1
ATOM 1667 N N . TRP A 1 221 ? -8.730 13.260 5.465 1.00 92.38 221 TRP A N 1
ATOM 1668 C CA . TRP A 1 221 ? -8.385 12.883 6.837 1.00 92.38 221 TRP A CA 1
ATOM 1669 C C . TRP A 1 221 ? -7.123 13.610 7.302 1.00 92.38 221 TRP A C 1
ATOM 1671 O O . TRP A 1 221 ? -6.140 13.707 6.567 1.00 92.38 221 TRP A O 1
ATOM 1681 N N . THR A 1 222 ? -7.155 14.130 8.527 1.00 92.12 222 THR A N 1
ATOM 1682 C CA . THR A 1 222 ? -6.101 14.984 9.099 1.00 92.12 222 THR A CA 1
ATOM 1683 C C . THR A 1 222 ? -5.505 14.429 10.393 1.00 92.12 222 THR A C 1
ATOM 1685 O O . THR A 1 222 ? -4.685 15.101 11.019 1.00 92.12 222 THR A O 1
ATOM 1688 N N . GLY A 1 223 ? -5.876 13.208 10.787 1.00 91.06 223 GLY A N 1
ATOM 1689 C CA . GLY A 1 223 ? -5.237 12.488 11.885 1.00 91.06 223 GLY A CA 1
ATOM 1690 C C . GLY A 1 223 ? -3.831 11.967 11.538 1.00 91.06 223 GLY A C 1
ATOM 1691 O O . GLY A 1 223 ? -3.241 12.344 10.520 1.00 91.06 223 GLY A O 1
ATOM 1692 N N . PRO A 1 224 ? -3.255 11.087 12.380 1.00 92.50 224 PRO A N 1
ATOM 1693 C CA . PRO A 1 224 ? -1.911 10.549 12.185 1.00 92.50 224 PRO A CA 1
ATOM 1694 C C . PRO A 1 224 ? -1.736 9.895 10.808 1.00 92.50 224 PRO A C 1
ATOM 1696 O O . PRO A 1 224 ? -2.393 8.904 10.496 1.00 92.50 224 PRO A O 1
ATOM 1699 N N . SER A 1 225 ? -0.824 10.434 9.993 1.00 94.00 225 SER A N 1
ATOM 1700 C CA . SER A 1 225 ? -0.533 9.938 8.643 1.00 94.00 225 SER A CA 1
ATOM 1701 C C . SER A 1 225 ? 0.969 9.781 8.428 1.00 94.00 225 SER A C 1
ATOM 1703 O O . SER A 1 225 ? 1.695 10.759 8.244 1.00 94.00 225 SER A O 1
ATOM 1705 N N . TYR A 1 226 ? 1.446 8.538 8.437 1.00 94.25 226 TYR A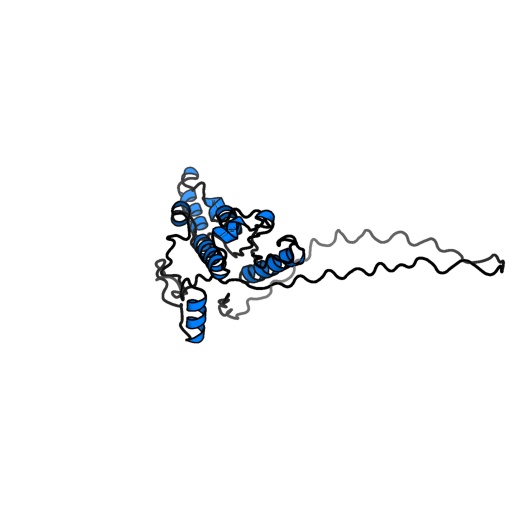 N 1
ATOM 1706 C CA . TYR A 1 226 ? 2.843 8.187 8.170 1.00 94.25 226 TYR A CA 1
ATOM 1707 C C . TYR A 1 226 ? 2.956 6.730 7.707 1.00 94.25 226 TYR A C 1
ATOM 1709 O O . TYR A 1 226 ? 1.959 6.025 7.567 1.00 94.25 226 TYR A O 1
ATOM 1717 N N . SER A 1 227 ? 4.175 6.274 7.429 1.00 93.75 227 SER A N 1
ATOM 1718 C CA . SER A 1 227 ? 4.451 4.893 7.034 1.00 93.75 227 SER A CA 1
ATOM 1719 C C . SER A 1 227 ? 5.585 4.311 7.856 1.00 93.75 227 SER A C 1
ATOM 1721 O O . SER A 1 227 ? 6.451 5.034 8.350 1.00 93.75 227 SER A O 1
ATOM 1723 N N . ILE A 1 228 ? 5.559 2.992 7.992 1.00 93.75 228 ILE A N 1
ATOM 1724 C CA . ILE A 1 228 ? 6.594 2.204 8.640 1.00 93.75 228 ILE A CA 1
ATOM 1725 C C . ILE A 1 228 ? 7.187 1.268 7.596 1.00 93.75 228 ILE A C 1
ATOM 1727 O O . ILE A 1 228 ? 6.456 0.575 6.885 1.00 93.75 228 ILE A O 1
ATOM 1731 N N . SER A 1 229 ? 8.516 1.245 7.531 1.00 94.44 229 SER A N 1
ATOM 1732 C CA . SER A 1 229 ? 9.270 0.304 6.710 1.00 94.44 229 SER A CA 1
ATOM 1733 C C . SER A 1 229 ? 10.159 -0.550 7.608 1.00 94.44 229 SER A C 1
ATOM 1735 O O . SER A 1 229 ? 11.142 -0.078 8.174 1.00 94.44 229 SER A O 1
ATOM 1737 N N . THR A 1 230 ? 9.771 -1.813 7.762 1.00 95.38 230 THR A N 1
ATOM 1738 C CA . THR A 1 230 ? 10.500 -2.863 8.492 1.00 95.38 230 THR A CA 1
ATOM 1739 C C . THR A 1 230 ? 10.517 -4.156 7.668 1.00 95.38 230 THR A C 1
ATOM 1741 O O . THR A 1 230 ? 10.257 -5.253 8.164 1.00 95.38 230 THR A O 1
ATOM 1744 N N . ALA A 1 231 ? 10.791 -4.023 6.365 1.00 95.50 231 ALA A N 1
ATOM 1745 C CA . ALA A 1 231 ? 10.789 -5.125 5.399 1.00 95.50 231 ALA A CA 1
ATOM 1746 C C . ALA A 1 231 ? 9.470 -5.930 5.443 1.00 95.50 231 ALA A C 1
ATOM 1748 O O . ALA A 1 231 ? 8.388 -5.339 5.395 1.00 95.50 231 ALA A O 1
ATOM 1749 N N . CYS A 1 232 ? 9.530 -7.258 5.556 1.00 94.81 232 CYS A N 1
ATOM 1750 C CA . CYS A 1 232 ? 8.353 -8.134 5.597 1.00 94.81 232 CYS A CA 1
ATOM 1751 C C . CYS A 1 232 ? 7.412 -7.848 6.780 1.00 94.81 232 CYS A C 1
ATOM 1753 O O . CYS A 1 232 ? 6.233 -8.182 6.720 1.00 94.81 232 CYS A O 1
ATOM 1755 N N . ALA A 1 233 ? 7.913 -7.215 7.846 1.00 94.88 233 ALA A N 1
ATOM 1756 C CA . ALA A 1 233 ? 7.125 -6.892 9.030 1.00 94.88 233 ALA A CA 1
ATOM 1757 C C . ALA A 1 233 ? 6.427 -5.521 8.946 1.00 94.88 233 ALA A C 1
ATOM 1759 O O . ALA A 1 233 ? 5.686 -5.175 9.867 1.00 94.88 233 ALA A O 1
ATOM 1760 N N . SER A 1 234 ? 6.620 -4.757 7.859 1.00 94.19 234 SER A N 1
ATOM 1761 C CA . SER A 1 234 ? 6.125 -3.374 7.724 1.00 94.19 234 SER A CA 1
ATOM 1762 C C . SER A 1 234 ? 4.636 -3.253 8.047 1.00 94.19 234 SER A C 1
ATOM 1764 O O . SER A 1 234 ? 4.244 -2.429 8.866 1.00 94.19 234 SER A O 1
ATOM 1766 N N . SER A 1 235 ? 3.805 -4.119 7.461 1.00 92.38 235 SER A N 1
ATOM 1767 C CA . SER A 1 235 ? 2.355 -4.101 7.676 1.00 92.38 235 SER A CA 1
ATOM 1768 C C . SER A 1 235 ? 1.967 -4.464 9.111 1.00 92.38 235 SER A C 1
ATOM 1770 O O . SER A 1 235 ? 1.077 -3.831 9.673 1.00 92.38 235 SER A O 1
ATOM 1772 N N . ASN A 1 236 ? 2.661 -5.424 9.733 1.00 94.06 236 ASN A N 1
ATOM 1773 C CA . ASN A 1 236 ? 2.393 -5.812 11.120 1.00 94.06 236 ASN A CA 1
ATOM 1774 C C . ASN A 1 236 ? 2.700 -4.651 12.072 1.00 94.06 236 ASN A C 1
ATOM 1776 O O . ASN A 1 236 ? 1.884 -4.324 12.928 1.00 94.06 236 ASN A O 1
ATOM 1780 N N . TYR A 1 237 ? 3.840 -3.980 11.885 1.00 94.88 237 TYR A N 1
ATOM 1781 C CA . TYR A 1 237 ? 4.184 -2.802 12.680 1.00 94.88 237 TYR A CA 1
ATOM 1782 C C . TYR A 1 237 ? 3.231 -1.631 12.435 1.00 94.88 237 TYR A C 1
ATOM 1784 O O . TYR A 1 237 ? 2.901 -0.924 13.384 1.00 94.88 237 TYR A O 1
ATOM 1792 N N . SER A 1 238 ? 2.764 -1.427 11.199 1.00 93.94 238 SER A N 1
ATOM 1793 C CA . SER A 1 238 ? 1.765 -0.394 10.895 1.00 93.94 238 SER A CA 1
ATOM 1794 C C . SER A 1 238 ? 0.465 -0.618 11.656 1.00 93.94 238 SER A C 1
ATOM 1796 O O . SER A 1 238 ? -0.035 0.318 12.273 1.00 93.94 238 SER A O 1
ATOM 1798 N N . ILE A 1 239 ? -0.027 -1.858 11.698 1.00 93.56 239 ILE A N 1
ATOM 1799 C CA . ILE A 1 239 ? -1.233 -2.209 12.458 1.00 93.56 239 ILE A CA 1
ATOM 1800 C C . ILE A 1 239 ? -1.001 -2.007 13.958 1.00 93.56 239 ILE A C 1
ATOM 1802 O O . ILE A 1 239 ? -1.810 -1.372 14.625 1.00 93.56 239 ILE A O 1
ATOM 1806 N N . LEU A 1 240 ? 0.129 -2.463 14.502 1.00 92.81 240 LEU A N 1
ATOM 1807 C CA . LEU A 1 240 ? 0.444 -2.265 15.922 1.00 92.81 240 LEU A CA 1
ATOM 1808 C C . LEU A 1 240 ? 0.532 -0.777 16.297 1.00 92.81 240 LEU A C 1
ATOM 1810 O O . LEU A 1 240 ? 0.010 -0.346 17.327 1.00 92.81 240 LEU A O 1
ATOM 1814 N N . ASN A 1 241 ? 1.134 0.046 15.446 1.00 92.69 241 ASN A N 1
ATOM 1815 C CA . ASN A 1 241 ? 1.189 1.481 15.693 1.00 92.69 241 ASN A CA 1
ATOM 1816 C C . ASN A 1 241 ? -0.182 2.151 15.546 1.00 92.69 241 ASN A C 1
ATOM 1818 O O . ASN A 1 241 ? -0.507 3.004 16.367 1.00 92.69 241 ASN A O 1
ATOM 1822 N N . ALA A 1 242 ? -1.009 1.727 14.588 1.00 91.81 242 ALA A N 1
ATOM 1823 C CA . ALA A 1 242 ? -2.407 2.143 14.493 1.00 91.81 242 ALA A CA 1
ATOM 1824 C C . ALA A 1 242 ? -3.172 1.853 15.790 1.00 91.81 242 ALA A C 1
ATOM 1826 O O . ALA A 1 242 ? -3.765 2.757 16.376 1.00 91.81 242 ALA A O 1
ATOM 1827 N N . THR A 1 243 ? -3.052 0.633 16.324 1.00 90.31 243 THR A N 1
ATOM 1828 C CA . THR A 1 243 ? -3.672 0.286 17.612 1.00 90.31 243 THR A CA 1
ATOM 1829 C C . THR A 1 243 ? -3.176 1.171 18.754 1.00 90.31 243 THR A C 1
ATOM 1831 O O . THR A 1 243 ? -3.965 1.597 19.594 1.00 90.31 243 THR A O 1
ATOM 1834 N N . SER A 1 244 ? -1.889 1.528 18.755 1.00 89.81 244 SER A N 1
ATOM 1835 C CA . SER A 1 244 ? -1.310 2.411 19.770 1.00 89.81 244 SER A CA 1
ATOM 1836 C C . SER A 1 244 ? -1.897 3.825 19.716 1.00 89.81 244 SER A C 1
ATOM 1838 O O . SER A 1 244 ? -2.159 4.403 20.769 1.00 89.81 244 SER A O 1
ATOM 1840 N N . HIS A 1 245 ? -2.142 4.373 18.520 1.00 89.94 245 HIS A N 1
ATOM 1841 C CA . HIS A 1 245 ? -2.820 5.669 18.349 1.00 89.94 245 HIS A CA 1
ATOM 1842 C C . HIS A 1 245 ? -4.269 5.629 18.829 1.00 89.94 245 HIS A C 1
ATOM 1844 O O . HIS A 1 245 ? -4.734 6.584 19.452 1.00 89.94 245 HIS A O 1
ATOM 1850 N N . ILE A 1 246 ? -4.975 4.522 18.587 1.00 87.88 246 ILE A N 1
ATOM 1851 C CA . ILE A 1 246 ? -6.351 4.337 19.065 1.00 87.88 246 ILE A CA 1
ATOM 1852 C C . ILE A 1 246 ? -6.372 4.249 20.594 1.00 87.88 246 ILE A C 1
ATOM 1854 O O . ILE A 1 246 ? -7.158 4.939 21.239 1.00 87.88 246 ILE A O 1
ATOM 1858 N N . ILE A 1 247 ? -5.477 3.457 21.196 1.00 86.38 247 ILE A N 1
ATOM 1859 C CA . ILE A 1 247 ? -5.394 3.268 22.654 1.00 86.38 247 ILE A CA 1
ATOM 1860 C C . ILE A 1 247 ? -5.066 4.577 23.374 1.00 86.38 247 ILE A C 1
ATOM 1862 O O . ILE A 1 247 ? -5.714 4.908 24.368 1.00 86.38 247 ILE A O 1
ATOM 1866 N N . LYS A 1 248 ? -4.097 5.343 22.859 1.00 84.81 248 LYS A N 1
ATOM 1867 C CA . LYS A 1 248 ? -3.732 6.659 23.406 1.00 84.81 248 LYS A CA 1
ATOM 1868 C C . LYS A 1 248 ? -4.843 7.692 23.247 1.00 84.81 248 LYS A C 1
ATOM 1870 O O . LYS A 1 248 ? -4.866 8.682 23.972 1.00 84.81 248 LYS A O 1
ATOM 1875 N N . GLY A 1 249 ? -5.787 7.442 22.340 1.00 78.38 249 GLY A N 1
ATOM 1876 C CA . GLY A 1 249 ? -6.813 8.398 21.983 1.00 78.38 249 GLY A CA 1
ATOM 1877 C C . GLY A 1 249 ? -6.231 9.555 21.179 1.00 78.38 249 GLY A C 1
ATOM 1878 O O . GLY A 1 249 ? -6.686 10.677 21.371 1.00 78.38 249 GLY A O 1
ATOM 1879 N N . ASP A 1 250 ? -5.285 9.293 20.277 1.00 73.12 250 ASP A N 1
ATOM 1880 C CA . ASP A 1 250 ? -4.828 10.229 19.233 1.00 73.12 250 ASP A CA 1
ATOM 1881 C C . ASP A 1 250 ? -5.735 10.157 17.986 1.00 73.12 250 ASP A C 1
ATOM 1883 O O . ASP A 1 250 ? -5.884 11.120 17.238 1.00 73.12 250 ASP A O 1
ATOM 1887 N N . THR A 1 251 ? -6.433 9.032 17.836 1.00 58.56 251 THR A N 1
ATOM 1888 C CA . THR A 1 251 ? -7.515 8.751 16.877 1.00 58.56 251 THR A CA 1
ATOM 1889 C C . THR A 1 251 ? -8.738 8.287 17.690 1.00 58.56 251 THR A C 1
ATOM 1891 O O . THR A 1 251 ? -8.518 7.747 18.771 1.00 58.56 251 THR A O 1
ATOM 1894 N N . VAL A 1 252 ? -9.993 8.545 17.261 1.00 57.53 252 VAL A N 1
ATOM 1895 C CA . VAL A 1 252 ? -11.320 8.245 17.918 1.00 57.53 252 VAL A CA 1
ATOM 1896 C C . VAL A 1 252 ? -12.085 9.389 18.628 1.00 57.53 252 VAL A C 1
ATOM 1898 O O . VAL A 1 252 ? -11.570 10.019 19.544 1.00 57.53 252 VAL A O 1
ATOM 1901 N N . SER A 1 253 ? -13.358 9.621 18.300 1.00 43.50 253 SER A N 1
ATOM 1902 C CA . SER A 1 253 ? -14.248 10.552 19.032 1.00 43.50 253 SER A CA 1
ATOM 1903 C C . SER A 1 253 ? -14.499 10.101 20.489 1.00 43.50 253 SER A C 1
ATOM 1905 O O . SER A 1 253 ? -14.657 8.921 20.775 1.00 43.50 253 SER A O 1
ATOM 1907 N N . ASN A 1 254 ? -14.565 11.032 21.450 1.00 39.62 254 ASN A N 1
ATOM 1908 C CA . ASN A 1 254 ? -14.902 10.722 22.853 1.00 39.62 254 ASN A CA 1
ATOM 1909 C C . ASN A 1 254 ? -16.416 10.530 23.099 1.00 39.62 254 ASN A C 1
ATOM 1911 O O . ASN A 1 254 ? -16.840 10.447 24.255 1.00 39.62 254 ASN A O 1
ATOM 1915 N N . SER A 1 255 ? -17.245 10.482 22.052 1.00 35.66 255 SER A N 1
ATOM 1916 C CA . SER A 1 255 ? -18.680 10.251 22.201 1.00 35.66 255 SER A CA 1
ATOM 1917 C C . SER A 1 255 ? -18.978 8.757 22.439 1.00 35.66 255 SER A C 1
ATOM 1919 O O . SER A 1 255 ? -18.490 7.901 21.705 1.00 35.66 255 SER A O 1
ATOM 1921 N N . PRO A 1 256 ? -19.820 8.396 23.429 1.00 38.62 256 PRO A N 1
ATOM 1922 C CA . PRO A 1 256 ? -20.232 7.006 23.675 1.00 38.62 256 PRO A CA 1
ATOM 1923 C C . PRO A 1 256 ? -21.030 6.352 22.529 1.00 38.62 256 PRO A C 1
ATOM 1925 O O . PRO A 1 256 ? -21.444 5.202 22.662 1.00 38.62 256 PRO A O 1
ATOM 1928 N N . SER A 1 257 ? -21.300 7.090 21.448 1.00 31.23 257 SER A N 1
ATOM 1929 C CA . SER A 1 257 ? -22.218 6.728 20.369 1.00 31.23 257 SER A CA 1
ATOM 1930 C C . SER A 1 257 ? -21.564 6.553 18.993 1.00 31.23 257 SER A C 1
ATOM 1932 O O . SER A 1 257 ? -22.235 6.044 18.101 1.00 31.23 257 SER A O 1
ATOM 1934 N N . SER A 1 258 ? -20.293 6.924 18.780 1.00 31.64 258 SER A N 1
ATOM 1935 C CA . SER A 1 258 ? -19.647 6.750 17.468 1.00 31.64 258 SER A CA 1
ATOM 1936 C C . SER A 1 258 ? -18.970 5.381 17.368 1.00 31.64 258 SER A C 1
ATOM 1938 O O . SER A 1 258 ? -17.852 5.198 17.832 1.00 31.64 258 SER A O 1
ATOM 1940 N N . GLN A 1 259 ? -19.658 4.401 16.779 1.00 30.16 259 GLN A N 1
ATOM 1941 C CA . GLN A 1 259 ? -19.163 3.028 16.578 1.00 30.16 259 GLN A CA 1
ATOM 1942 C C . GLN A 1 259 ? -18.292 2.838 15.318 1.00 30.16 259 GLN A C 1
ATOM 1944 O O . GLN A 1 259 ? -18.078 1.705 14.895 1.00 30.16 259 GLN A O 1
ATOM 1949 N N . ALA A 1 260 ? -17.767 3.904 14.713 1.00 33.62 260 ALA A N 1
ATOM 1950 C CA . ALA A 1 260 ? -16.952 3.804 13.503 1.00 33.62 260 ALA A CA 1
ATOM 1951 C C . ALA A 1 260 ? -15.639 4.574 13.674 1.00 33.62 260 ALA A C 1
ATOM 1953 O O . ALA A 1 260 ? -15.562 5.771 13.413 1.00 33.62 260 ALA A O 1
ATOM 1954 N N . ASP A 1 261 ? -14.611 3.857 14.116 1.00 39.72 261 ASP A N 1
ATOM 1955 C CA . ASP A 1 261 ? -13.254 4.364 14.289 1.00 39.72 261 ASP A CA 1
ATOM 1956 C C . ASP A 1 261 ? -12.314 3.598 13.349 1.00 39.72 261 ASP A C 1
ATOM 1958 O O . ASP A 1 261 ? -12.337 2.366 13.340 1.00 39.72 261 ASP A O 1
ATOM 1962 N N . ILE A 1 262 ? -11.522 4.303 12.530 1.00 43.03 262 ILE A N 1
ATOM 1963 C CA . ILE A 1 262 ? -10.729 3.698 11.442 1.00 43.03 262 ILE A CA 1
ATOM 1964 C C . ILE A 1 262 ? -9.273 4.162 11.461 1.00 43.03 262 ILE A C 1
ATOM 1966 O O . ILE A 1 262 ? -8.979 5.330 11.730 1.00 43.03 262 ILE A O 1
ATOM 1970 N N . THR A 1 263 ? -8.365 3.238 11.133 1.00 39.00 263 THR A N 1
ATOM 1971 C CA . THR A 1 263 ? -6.977 3.507 10.727 1.00 39.00 263 THR A CA 1
ATOM 1972 C C . THR A 1 263 ? -6.620 2.727 9.468 1.00 39.00 263 THR A C 1
ATOM 1974 O O . THR A 1 263 ? -7.201 1.633 9.291 1.00 39.00 263 THR A O 1
#

Radius of gyration: 29.61 Å; chains: 1; bounding box: 67×42×96 Å

pLDDT: mean 73.45, std 28.05, range [18.91, 97.31]

Organism: Citrus sinensis (NCBI:txid2711)

Secondary structure (DSSP, 8-state):
-----------------------S--SSS---------------------------------------------------BTTBSSHHHHHHHHHTT----EE--SS--TTSS--EE--------TTTS-HHHHHHS-HHHHHHHHHHHHHHHHTT--HHHHHHS-GGG--EE---SS--HHHHHHHHHHHHH-GGGS-TTHHHHHSTTHHHHHHHHHHT--S-EE----GGGHHHHHHHHHHHHHHHTSSS-S-TT------

Foldseek 3Di:
DDFDDDDDDDDDDDDDDDDDDDDDPDDPPPPPDDDDDDDDDDDDDDDDDDDDDDDPDDPPPPPPPPQPQDDDDQLFFFAQFLQHRGPVSVVVCVVVVHDQKDFDPPDDCVVPPDGIDNDRPDDDLPPQDDPVCVVQAAPVLSRLSSRVVRRCVSSVNDPVNLVVDDLQQAFFEEEDAFFRVVLQVVQVVQVVVNPVSHDPCSVLRRDGQNSQVVNSVVSVHNAHGGFAHPDSCRRVVSVVVVSVCVRVSSHDDPDPPDPDTYD

InterPro domains:
  IPR000794 Beta-ketoacyl synthase [PTHR11712] (67-251)
  IPR014030 Beta-ketoacyl synthase-like, N-terminal domain [PF00109] (70-250)
  IPR016039 Thiolase-like [G3DSA:3.40.47.10] (63-253)
  IPR016039 Thiolase-like [SSF53901] (71-250)
  IPR018201 Beta-ketoacyl synthase, active site [PS00606] (223-239)

Sequence (263 aa):
MATFSLQSPLCTSPIPYYRNDHALMSSMLQSSKRHKKLISRCNFGKTVAMSDAQSEKDLIITKHKEPKERRIVVTGLGAVTPLGDDAHLFHTSLLEGVTGISDIQGFDCSEFPTRIAAEIKSLSTGGWISPKIAKKADKYLIYALVAGKKALVDAGITEQVSGELDKSRCGVIIGSAMGGLRVLNDGFEAIKVSYKKMSPFYIPYSLTNMASAVLAMDLGWTGPSYSISTACASSNYSILNATSHIIKGDTVSNSPSSQADIT